Protein AF-A0A9W6YEW4-F1 (afdb_monomer_lite)

Secondary structure (DSSP, 8-state):
--------HHHHGGG----TT---HHHHHHHHHHHHHHHHHHTT-HHHH--TT--TTSHHHHHHHHHHHHHSSPEEEEEEEEEEETTEEEEEEEEEEEE---SS---PPPHHHHHHTT--HHHHHHHHHT------------------------HHHHHHHHHHHHHHHHHH-S--TTHHHHHHHHHHSGGG--SS---PPPP--PPPP----

Organism: NCBI:txid2077276

Radius of gyration: 32.28 Å; chains: 1; bounding box: 60×73×79 Å

Structure (mmCIF, N/CA/C/O backbone):
data_AF-A0A9W6YEW4-F1
#
_entry.id   AF-A0A9W6YEW4-F1
#
loop_
_atom_site.group_PDB
_atom_site.id
_atom_site.type_symbol
_atom_site.label_atom_id
_atom_site.label_alt_id
_atom_site.label_comp_id
_atom_site.label_asym_id
_atom_site.label_entity_id
_atom_site.label_seq_id
_atom_site.pdbx_PDB_ins_code
_atom_site.Cartn_x
_atom_site.Cartn_y
_atom_site.Cartn_z
_atom_site.occupancy
_atom_site.B_iso_or_equiv
_atom_site.auth_seq_id
_atom_site.auth_comp_id
_atom_site.auth_asym_id
_atom_site.auth_atom_id
_atom_site.pdbx_PDB_model_num
ATOM 1 N N . MET A 1 1 ? 22.553 -25.077 -39.584 1.00 40.16 1 MET A N 1
ATOM 2 C CA . MET A 1 1 ? 21.249 -25.388 -38.969 1.00 40.16 1 MET A CA 1
ATOM 3 C C . MET A 1 1 ? 21.427 -25.103 -37.485 1.00 40.16 1 MET A C 1
ATOM 5 O O . MET A 1 1 ? 21.979 -25.935 -36.779 1.00 40.16 1 MET A O 1
ATOM 9 N N . MET A 1 2 ? 21.194 -23.853 -37.075 1.00 39.81 2 MET A N 1
ATOM 10 C CA . MET A 1 2 ? 21.350 -23.434 -35.677 1.00 39.81 2 MET A CA 1
ATOM 11 C C . MET A 1 2 ? 20.078 -23.891 -34.965 1.00 39.81 2 MET A C 1
ATOM 13 O O . MET A 1 2 ? 18.997 -23.610 -35.470 1.00 39.81 2 MET A O 1
ATOM 17 N N . ASN A 1 3 ? 20.201 -24.655 -33.882 1.00 40.84 3 ASN A N 1
ATOM 18 C CA . ASN A 1 3 ? 19.045 -25.077 -33.094 1.00 40.84 3 ASN A CA 1
ATOM 19 C C . ASN A 1 3 ? 18.216 -23.848 -32.702 1.00 40.84 3 ASN A C 1
ATOM 21 O O . ASN A 1 3 ? 18.758 -22.916 -32.107 1.00 40.84 3 ASN A O 1
ATOM 25 N N . ASP A 1 4 ? 16.920 -23.889 -33.009 1.00 48.41 4 ASP A N 1
ATOM 26 C CA . ASP A 1 4 ? 15.906 -22.933 -32.565 1.00 48.41 4 ASP A CA 1
ATOM 27 C C . ASP A 1 4 ? 15.694 -23.082 -31.049 1.00 48.41 4 ASP A C 1
ATOM 29 O O . ASP A 1 4 ? 14.676 -23.590 -30.575 1.00 48.41 4 ASP A O 1
ATOM 33 N N . TYR A 1 5 ? 16.704 -22.710 -30.262 1.00 59.59 5 TYR A N 1
ATOM 34 C CA . TYR A 1 5 ? 16.594 -22.667 -28.814 1.00 59.59 5 TYR A CA 1
ATOM 35 C C . TYR A 1 5 ? 15.651 -21.524 -28.445 1.00 59.59 5 TYR A C 1
ATOM 37 O O . TYR A 1 5 ? 16.025 -20.353 -28.487 1.00 59.59 5 TYR A O 1
ATOM 45 N N . VAL A 1 6 ? 14.413 -21.875 -28.107 1.00 64.19 6 VAL A N 1
ATOM 46 C CA . VAL A 1 6 ? 13.465 -20.965 -27.471 1.00 64.19 6 VAL A CA 1
ATOM 47 C C . VAL A 1 6 ? 13.732 -21.031 -25.964 1.00 64.19 6 VAL A C 1
ATOM 49 O O . VAL A 1 6 ? 13.438 -22.063 -25.355 1.00 64.19 6 VAL A O 1
ATOM 52 N N . PRO A 1 7 ? 14.322 -19.991 -25.348 1.00 71.81 7 PRO A N 1
ATOM 53 C CA . PRO A 1 7 ? 14.561 -19.982 -23.912 1.00 71.81 7 PRO A CA 1
ATOM 54 C C . PRO A 1 7 ? 13.237 -20.044 -23.147 1.00 71.81 7 PRO A C 1
ATOM 56 O O . PRO A 1 7 ? 12.252 -19.405 -23.520 1.00 71.81 7 PRO A O 1
ATOM 59 N N . ASP A 1 8 ? 13.227 -20.807 -22.054 1.00 82.94 8 ASP A N 1
ATOM 60 C CA . ASP A 1 8 ? 12.114 -20.845 -21.109 1.00 82.94 8 ASP A CA 1
ATOM 61 C C . ASP A 1 8 ? 12.046 -19.501 -20.372 1.00 82.94 8 ASP A C 1
ATOM 63 O O . ASP A 1 8 ? 12.730 -19.273 -19.371 1.00 82.94 8 ASP A O 1
ATOM 67 N N . LEU A 1 9 ? 11.250 -18.584 -20.926 1.00 80.25 9 LEU A N 1
ATOM 68 C CA . LEU A 1 9 ? 11.077 -17.232 -20.400 1.00 80.25 9 LEU A CA 1
ATOM 69 C C . LEU A 1 9 ? 10.550 -17.247 -18.963 1.00 80.25 9 LEU A C 1
ATOM 71 O O . LEU A 1 9 ? 10.847 -16.336 -18.199 1.00 80.25 9 LEU A O 1
ATOM 75 N N . ASP A 1 10 ? 9.796 -18.271 -18.564 1.00 79.44 10 ASP A N 1
ATOM 76 C CA . ASP A 1 10 ? 9.319 -18.342 -17.191 1.00 79.44 10 ASP A CA 1
ATOM 77 C C . ASP A 1 10 ? 10.497 -18.599 -16.253 1.00 79.44 10 ASP A C 1
ATOM 79 O O . ASP A 1 10 ? 10.763 -17.766 -15.389 1.00 79.44 10 ASP A O 1
ATOM 83 N N . LYS A 1 11 ? 11.292 -19.644 -16.492 1.00 83.06 11 LYS A N 1
ATOM 84 C CA . LYS A 1 11 ? 12.483 -19.910 -15.665 1.00 83.06 11 LYS A CA 1
ATOM 85 C C . LYS A 1 11 ? 13.468 -18.750 -15.641 1.00 83.06 11 LYS A C 1
ATOM 87 O O . LYS A 1 11 ? 14.073 -18.470 -14.611 1.00 83.06 11 LYS A O 1
ATOM 92 N N . LEU A 1 12 ? 13.626 -18.064 -16.769 1.00 85.12 12 LEU A N 1
ATOM 93 C CA . LEU A 1 12 ? 14.587 -16.978 -16.876 1.00 85.12 12 LEU A CA 1
ATOM 94 C C . LEU A 1 12 ? 14.241 -15.783 -15.977 1.00 85.12 12 LEU A C 1
ATOM 96 O O . LEU A 1 12 ? 15.120 -15.173 -15.372 1.00 85.12 12 LEU A O 1
ATOM 100 N N . PHE A 1 13 ? 12.954 -15.459 -15.880 1.00 85.88 13 PHE A N 1
ATOM 101 C CA . PHE A 1 13 ? 12.471 -14.336 -15.084 1.00 85.88 13 PHE A CA 1
ATOM 102 C C . PHE A 1 13 ? 12.064 -14.739 -13.656 1.00 85.88 13 PHE A C 1
ATOM 104 O O . PHE A 1 13 ? 11.516 -13.906 -12.940 1.00 85.88 13 PHE A O 1
ATOM 111 N N . ASP A 1 14 ? 12.330 -15.972 -13.203 1.00 83.12 14 ASP A N 1
ATOM 112 C CA . ASP A 1 14 ? 12.065 -16.388 -11.811 1.00 83.12 14 ASP A CA 1
ATOM 113 C C . ASP A 1 14 ? 12.885 -15.583 -10.787 1.00 83.12 14 ASP A C 1
ATOM 115 O O . ASP A 1 14 ? 12.445 -15.379 -9.656 1.00 83.12 14 ASP A O 1
ATOM 119 N N . GLN A 1 15 ? 14.053 -15.085 -11.197 1.00 77.31 15 GLN A N 1
ATOM 120 C CA . GLN A 1 15 ? 14.910 -14.220 -10.383 1.00 77.31 15 GLN A CA 1
ATOM 121 C C . GLN A 1 15 ? 14.413 -12.771 -10.283 1.00 77.31 15 GLN A C 1
ATOM 123 O O . GLN A 1 15 ? 14.870 -12.027 -9.418 1.00 77.31 15 GLN A O 1
ATOM 128 N N . LEU A 1 16 ? 13.493 -12.351 -11.157 1.00 88.19 16 LEU A N 1
ATOM 129 C CA . LEU A 1 16 ? 12.980 -10.989 -11.151 1.00 88.19 16 LEU A CA 1
ATOM 130 C C . LEU A 1 16 ? 11.895 -10.858 -10.079 1.00 88.19 16 LEU A C 1
ATOM 132 O O . LEU A 1 16 ? 10.769 -11.325 -10.256 1.00 88.19 16 LEU A O 1
ATOM 136 N N . LYS A 1 17 ? 12.238 -10.192 -8.977 1.00 84.69 17 LYS A N 1
ATOM 137 C CA . LYS A 1 17 ? 11.325 -9.88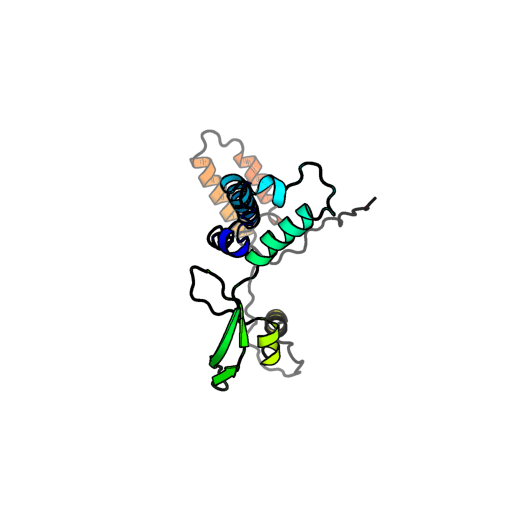5 -7.875 1.00 84.69 17 LYS A CA 1
ATOM 138 C C . LYS A 1 17 ? 11.405 -8.408 -7.533 1.00 84.69 17 LYS A C 1
ATOM 140 O O . LYS A 1 17 ? 12.473 -7.803 -7.588 1.00 84.69 17 LYS A O 1
ATOM 145 N N . ME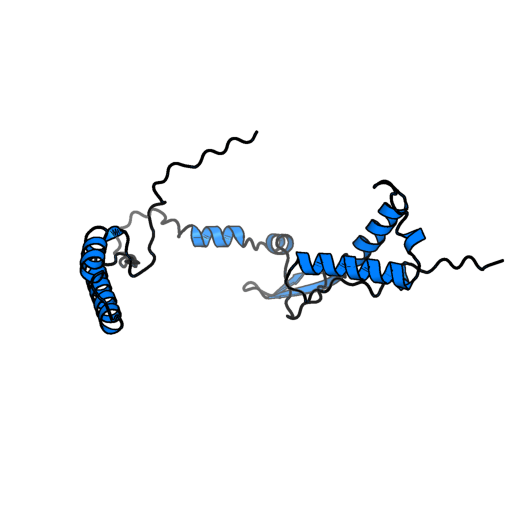T A 1 18 ? 10.265 -7.828 -7.181 1.00 86.62 18 MET A N 1
ATOM 146 C CA . MET A 1 18 ? 10.231 -6.462 -6.680 1.00 86.62 18 MET A CA 1
ATOM 147 C C . MET A 1 18 ? 10.894 -6.412 -5.305 1.00 86.62 18 MET A C 1
ATOM 149 O O . MET A 1 18 ? 10.528 -7.178 -4.417 1.00 86.62 18 MET A O 1
ATOM 153 N N . ASN A 1 19 ? 11.866 -5.519 -5.131 1.00 86.19 19 ASN A N 1
ATOM 154 C CA . ASN A 1 19 ? 12.561 -5.382 -3.860 1.00 86.19 19 ASN A CA 1
ATOM 155 C C . ASN A 1 19 ? 11.655 -4.708 -2.818 1.00 86.19 19 ASN A C 1
ATOM 157 O O . ASN A 1 19 ? 11.510 -3.487 -2.816 1.00 86.19 19 ASN A O 1
ATOM 161 N N . MET A 1 20 ? 11.061 -5.487 -1.915 1.00 83.69 20 MET A N 1
ATOM 162 C CA . MET A 1 20 ? 10.153 -4.941 -0.903 1.00 83.69 20 MET A CA 1
ATOM 163 C C . MET A 1 20 ? 10.857 -4.162 0.220 1.00 83.69 20 MET A C 1
ATOM 165 O O . MET A 1 20 ? 10.194 -3.385 0.902 1.00 83.69 20 MET A O 1
ATOM 169 N N . GLN A 1 21 ? 12.184 -4.279 0.318 1.00 82.69 21 GLN A N 1
ATOM 170 C CA . GLN A 1 21 ? 13.036 -3.589 1.296 1.00 82.69 21 GLN A CA 1
ATOM 171 C C . GLN A 1 21 ? 13.266 -2.108 0.963 1.00 82.69 21 GLN A C 1
ATOM 173 O O . GLN A 1 21 ? 13.621 -1.312 1.827 1.00 82.69 21 GLN A O 1
ATOM 178 N N . GLN A 1 22 ? 13.098 -1.713 -0.303 1.00 86.06 22 GLN A N 1
ATOM 179 C CA . GLN A 1 22 ? 13.177 -0.306 -0.694 1.00 86.06 22 GLN A CA 1
ATOM 180 C C . GLN A 1 22 ? 11.906 0.405 -0.227 1.00 86.06 22 GLN A C 1
ATOM 182 O O . GLN A 1 22 ? 10.835 0.045 -0.693 1.00 86.06 22 GLN A O 1
ATOM 187 N N . SER A 1 23 ? 11.994 1.408 0.646 1.00 85.06 23 SER A N 1
ATOM 188 C CA . SER A 1 23 ? 10.818 2.115 1.171 1.00 85.06 23 SER A CA 1
ATOM 189 C C . SER A 1 23 ? 10.142 2.995 0.115 1.00 85.06 23 SER A C 1
ATOM 191 O O . SER A 1 23 ? 8.914 2.998 0.016 1.00 85.06 23 SER A O 1
ATOM 193 N N . ASP A 1 24 ? 10.925 3.664 -0.733 1.00 92.00 24 ASP A N 1
ATOM 194 C CA . ASP A 1 24 ? 10.416 4.535 -1.794 1.00 92.00 24 ASP A CA 1
ATOM 195 C C . ASP A 1 24 ? 9.751 3.716 -2.916 1.00 92.00 24 ASP A C 1
ATOM 197 O O . ASP A 1 24 ? 10.373 2.874 -3.572 1.00 92.00 24 ASP A O 1
ATOM 201 N N . ALA A 1 25 ? 8.453 3.945 -3.134 1.00 88.44 25 ALA A N 1
ATOM 202 C CA . ALA A 1 25 ? 7.670 3.217 -4.126 1.00 88.44 25 ALA A CA 1
ATOM 203 C C . ALA A 1 25 ? 8.125 3.493 -5.568 1.00 88.44 25 ALA A C 1
ATOM 205 O O . ALA A 1 25 ? 8.183 2.561 -6.371 1.00 88.44 25 ALA A O 1
ATOM 206 N N . GLU A 1 26 ? 8.476 4.735 -5.901 1.00 91.81 26 GLU A N 1
ATOM 207 C CA . GLU A 1 26 ? 8.928 5.096 -7.245 1.00 91.81 26 GLU A CA 1
ATOM 208 C C . GLU A 1 26 ? 10.298 4.490 -7.530 1.00 91.81 26 GLU A C 1
ATOM 210 O O . GLU A 1 26 ? 10.487 3.855 -8.571 1.00 91.81 26 GLU A O 1
ATOM 215 N N . ALA A 1 27 ? 11.227 4.592 -6.576 1.00 93.00 27 ALA A N 1
ATOM 216 C CA . ALA A 1 27 ? 12.548 3.984 -6.692 1.00 93.00 27 ALA A CA 1
ATOM 217 C C . ALA A 1 27 ? 12.454 2.458 -6.827 1.00 93.00 27 ALA A C 1
ATOM 219 O O . ALA A 1 27 ? 13.161 1.854 -7.633 1.00 93.00 27 ALA A O 1
ATOM 220 N N . ARG A 1 28 ? 11.542 1.825 -6.080 1.00 92.44 28 ARG A N 1
ATOM 221 C CA . ARG A 1 28 ? 11.281 0.382 -6.146 1.00 92.44 28 ARG A CA 1
ATOM 222 C C . ARG A 1 28 ? 10.771 -0.049 -7.516 1.00 92.44 28 ARG A C 1
ATOM 224 O O . ARG A 1 28 ? 11.250 -1.040 -8.069 1.00 92.44 28 ARG A O 1
ATOM 231 N N . VAL A 1 29 ? 9.817 0.698 -8.070 1.00 90.31 29 VAL A N 1
ATOM 232 C CA . VAL A 1 29 ? 9.294 0.450 -9.416 1.00 90.31 29 VAL A CA 1
ATOM 233 C C . VAL A 1 29 ? 10.403 0.656 -10.444 1.00 90.31 29 VAL A C 1
ATOM 235 O O . VAL A 1 29 ? 10.646 -0.241 -11.246 1.00 90.31 29 VAL A O 1
ATOM 238 N N . ALA A 1 30 ? 11.129 1.774 -10.392 1.00 91.50 30 ALA A N 1
ATOM 239 C CA . ALA A 1 30 ? 12.224 2.060 -11.315 1.00 91.50 30 ALA A CA 1
ATOM 240 C C . ALA A 1 30 ? 13.291 0.955 -11.299 1.00 91.50 30 ALA A C 1
ATOM 242 O O . ALA A 1 30 ? 13.660 0.441 -12.355 1.00 91.50 30 ALA A O 1
ATOM 243 N N . GLN A 1 31 ? 13.719 0.524 -10.110 1.00 91.19 31 GLN A N 1
ATOM 244 C CA . GLN A 1 31 ? 14.697 -0.549 -9.947 1.00 91.19 31 GLN A CA 1
ATOM 245 C C . GLN A 1 31 ? 14.208 -1.867 -10.558 1.00 91.19 31 GLN A C 1
ATOM 247 O O . GLN A 1 31 ? 14.955 -2.527 -11.271 1.00 91.19 31 GLN A O 1
ATOM 252 N N . TYR A 1 32 ? 12.937 -2.217 -10.363 1.00 91.44 32 TYR A N 1
ATOM 253 C CA . TYR A 1 32 ? 12.346 -3.416 -10.954 1.00 91.44 32 TYR A CA 1
ATOM 254 C C . TYR A 1 32 ? 12.351 -3.392 -12.493 1.00 91.44 32 TYR A C 1
ATOM 256 O O . TYR A 1 32 ? 12.619 -4.412 -13.131 1.00 91.44 32 TYR A O 1
ATOM 264 N N . PHE A 1 33 ? 12.101 -2.230 -13.107 1.00 89.75 33 PHE A N 1
ATOM 265 C CA . PHE A 1 33 ? 12.222 -2.065 -14.560 1.00 89.75 33 PHE A CA 1
ATOM 266 C C . PHE A 1 33 ? 13.678 -2.160 -15.035 1.00 89.75 33 PHE A C 1
ATOM 268 O O . PHE A 1 33 ? 13.935 -2.793 -16.058 1.00 89.75 33 PHE A O 1
ATOM 275 N N . ILE A 1 34 ? 14.625 -1.595 -14.280 1.00 90.25 34 ILE A N 1
ATOM 276 C CA . ILE A 1 34 ? 16.063 -1.699 -14.567 1.00 90.25 34 ILE A CA 1
ATOM 277 C C . ILE A 1 34 ? 16.525 -3.160 -14.495 1.00 90.25 34 ILE A C 1
ATOM 279 O O . ILE A 1 34 ? 17.197 -3.638 -15.406 1.00 90.25 34 ILE A O 1
ATOM 283 N N . ASP A 1 35 ? 16.137 -3.894 -13.450 1.00 90.62 35 ASP A N 1
ATOM 284 C CA . ASP A 1 35 ? 16.487 -5.307 -13.296 1.00 90.62 35 ASP A CA 1
ATOM 285 C C . ASP A 1 35 ? 15.865 -6.168 -14.405 1.00 90.62 35 ASP A C 1
ATOM 287 O O . ASP A 1 35 ? 16.517 -7.081 -14.911 1.00 90.62 35 ASP A O 1
ATOM 291 N N . PHE A 1 36 ? 14.637 -5.859 -14.838 1.00 89.31 36 PHE A N 1
ATOM 292 C CA . PHE A 1 36 ? 14.025 -6.507 -15.999 1.00 89.31 36 PHE A CA 1
ATOM 293 C C . PHE A 1 36 ? 14.848 -6.274 -17.272 1.00 89.31 36 PHE A C 1
ATOM 295 O O . PHE A 1 36 ? 15.148 -7.233 -17.986 1.00 89.31 36 PHE A O 1
ATOM 302 N N . ASP A 1 37 ? 15.212 -5.020 -17.558 1.00 87.38 37 ASP A N 1
ATOM 303 C CA . ASP A 1 37 ? 15.982 -4.675 -18.755 1.00 87.38 37 ASP A CA 1
ATOM 304 C C . ASP A 1 37 ? 17.374 -5.330 -18.718 1.00 87.38 37 ASP A C 1
ATOM 306 O O . ASP A 1 37 ? 17.797 -5.903 -19.723 1.00 87.38 37 ASP A O 1
ATOM 310 N N . ARG A 1 38 ? 18.014 -5.409 -17.543 1.00 89.19 38 ARG A N 1
ATOM 311 C CA . ARG A 1 38 ? 19.256 -6.174 -17.347 1.00 89.19 38 ARG A CA 1
ATOM 312 C C . ARG A 1 38 ? 19.088 -7.653 -17.707 1.00 89.19 38 ARG A C 1
ATOM 314 O O . ARG A 1 38 ? 19.888 -8.185 -18.470 1.00 89.19 38 ARG A O 1
ATOM 321 N N . VAL A 1 39 ? 18.037 -8.321 -17.216 1.00 88.06 39 VAL A N 1
ATOM 322 C CA . VAL A 1 39 ? 17.780 -9.743 -17.531 1.00 88.06 39 VAL A CA 1
ATOM 323 C C . VAL A 1 39 ? 17.558 -9.949 -19.032 1.00 88.06 39 VAL A C 1
ATOM 325 O O . VAL A 1 39 ? 18.039 -10.936 -19.597 1.00 88.06 39 VAL A O 1
ATOM 328 N N . VAL A 1 40 ? 16.854 -9.019 -19.687 1.00 84.31 40 VAL A N 1
ATOM 329 C CA . VAL A 1 40 ? 16.629 -9.041 -21.140 1.00 84.31 40 VAL A CA 1
ATOM 330 C C . VAL A 1 40 ? 17.944 -8.906 -21.910 1.00 84.31 40 VAL A C 1
ATOM 332 O O . VAL A 1 40 ? 18.150 -9.645 -22.875 1.00 84.31 40 VAL A O 1
ATOM 335 N N . GLU A 1 41 ? 18.819 -7.987 -21.507 1.00 85.94 41 GLU A N 1
ATOM 336 C CA . GLU A 1 41 ? 20.111 -7.743 -22.156 1.00 85.94 41 GLU A CA 1
ATOM 337 C C . GLU A 1 41 ? 21.086 -8.910 -21.966 1.00 85.94 41 GLU A C 1
ATOM 339 O O . GLU A 1 41 ? 21.610 -9.428 -22.954 1.00 85.94 41 GLU A O 1
ATOM 344 N N . GLU A 1 42 ? 21.267 -9.385 -20.729 1.00 87.88 42 GLU A N 1
ATOM 345 C CA . GLU A 1 42 ? 22.185 -10.485 -20.383 1.00 87.88 42 GLU A CA 1
ATOM 346 C C . GLU A 1 42 ? 21.878 -11.780 -21.146 1.00 87.88 42 GLU A C 1
ATOM 348 O O . GLU A 1 42 ? 22.783 -12.551 -21.468 1.00 87.88 42 GLU A O 1
ATOM 353 N N . HIS A 1 43 ? 20.606 -12.007 -21.479 1.00 85.31 43 HIS A N 1
ATOM 354 C CA . HIS A 1 43 ? 20.149 -13.218 -22.161 1.00 85.31 43 HIS A CA 1
ATOM 355 C C . HIS A 1 43 ? 19.822 -12.997 -23.642 1.00 85.31 43 HIS A C 1
ATOM 357 O O . HIS A 1 43 ? 19.241 -13.873 -24.284 1.00 85.31 43 HIS A O 1
ATOM 363 N N . GLY A 1 44 ? 20.183 -11.835 -24.202 1.00 81.69 44 GLY A N 1
ATOM 364 C CA . GLY A 1 44 ? 20.005 -11.535 -25.625 1.00 81.69 44 GLY A CA 1
ATOM 365 C C . GLY A 1 44 ? 18.541 -11.493 -26.077 1.00 81.69 44 GLY A C 1
ATOM 366 O O . GLY A 1 44 ? 18.248 -11.664 -27.260 1.00 81.69 44 GLY A O 1
ATOM 367 N N . LEU A 1 45 ? 17.603 -11.253 -25.157 1.00 78.44 45 LEU A N 1
ATOM 368 C CA . LEU A 1 45 ? 16.164 -11.245 -25.427 1.00 78.44 45 LEU A CA 1
ATOM 369 C C . LEU A 1 45 ? 15.655 -9.921 -25.990 1.00 78.44 45 LEU A C 1
ATOM 371 O O . LEU A 1 45 ? 14.445 -9.760 -26.163 1.00 78.44 45 LEU A O 1
ATOM 375 N N . VAL A 1 46 ? 16.549 -8.979 -26.300 1.00 74.69 46 VAL A N 1
ATOM 376 C CA . VAL A 1 46 ? 16.182 -7.671 -26.849 1.00 74.69 46 VAL A CA 1
ATOM 377 C C . VAL A 1 46 ? 15.276 -7.861 -28.065 1.00 74.69 46 VAL A C 1
ATOM 379 O O . VAL A 1 46 ? 14.158 -7.389 -28.029 1.00 74.69 46 VAL A O 1
ATOM 382 N N . GLY A 1 47 ? 15.625 -8.683 -29.059 1.00 69.19 47 GLY A N 1
ATOM 383 C CA . GLY A 1 47 ? 14.759 -8.906 -30.233 1.00 69.19 47 GLY A CA 1
ATOM 384 C C . GLY A 1 47 ? 13.400 -9.578 -29.953 1.00 69.19 47 GLY A C 1
ATOM 385 O O . GLY A 1 47 ? 12.503 -9.511 -30.790 1.00 69.19 47 GLY A O 1
ATOM 386 N N . VAL A 1 48 ? 13.223 -10.212 -28.787 1.00 68.19 48 VAL A N 1
ATOM 387 C CA . VAL A 1 48 ? 11.997 -10.927 -28.378 1.00 68.19 48 VAL A CA 1
ATOM 388 C C . VAL A 1 48 ? 11.094 -10.046 -27.510 1.00 68.19 48 VAL A C 1
ATOM 390 O O . VAL A 1 48 ? 9.873 -10.063 -27.670 1.00 68.19 48 VAL A O 1
ATOM 393 N N . CYS A 1 49 ? 11.671 -9.229 -26.631 1.00 63.56 49 CYS A N 1
ATOM 394 C CA . CYS A 1 49 ? 10.947 -8.339 -25.716 1.00 63.56 49 CYS A CA 1
ATOM 395 C C . CYS A 1 49 ? 10.868 -6.887 -26.222 1.00 63.56 49 CYS A C 1
ATOM 397 O O . CYS A 1 49 ? 10.005 -6.124 -25.792 1.00 63.56 49 CYS A O 1
ATOM 399 N N . TRP A 1 50 ? 11.740 -6.519 -27.158 1.00 61.31 50 TRP A N 1
ATOM 400 C CA . TRP A 1 50 ? 11.959 -5.174 -27.677 1.00 61.31 50 TRP A CA 1
ATOM 401 C C . TRP A 1 50 ? 12.156 -5.199 -29.199 1.00 61.31 50 TRP A C 1
ATOM 403 O O . TRP A 1 50 ? 13.207 -5.546 -29.728 1.00 61.31 50 TRP A O 1
ATOM 413 N N . ALA A 1 51 ? 11.172 -4.710 -29.941 1.00 55.41 51 ALA A N 1
ATOM 414 C CA . ALA A 1 51 ? 11.363 -4.411 -31.357 1.00 55.41 51 ALA A CA 1
ATOM 415 C C . ALA A 1 51 ? 11.581 -2.905 -31.565 1.00 55.41 51 ALA A C 1
ATOM 417 O O . ALA A 1 51 ? 10.792 -2.266 -32.245 1.00 55.41 51 ALA A O 1
ATOM 418 N N . GLY A 1 52 ? 12.614 -2.301 -30.964 1.00 62.12 52 GLY A N 1
ATOM 419 C CA . GLY A 1 52 ? 12.962 -0.884 -31.193 1.00 62.12 52 GLY A CA 1
ATOM 420 C C . GLY A 1 52 ? 11.753 0.078 -31.172 1.00 62.12 52 GLY A C 1
ATOM 421 O O . GLY A 1 52 ? 10.944 0.027 -30.251 1.00 62.12 52 GLY A O 1
ATOM 422 N N . LYS A 1 53 ? 11.593 0.917 -32.216 1.00 55.19 53 LYS A N 1
ATOM 423 C CA . LYS A 1 53 ? 10.443 1.833 -32.453 1.00 55.19 53 LYS A CA 1
ATOM 424 C C . LYS A 1 53 ? 9.107 1.111 -32.741 1.00 55.19 53 LYS A C 1
ATOM 426 O O . LYS A 1 53 ? 8.291 1.599 -33.524 1.00 55.19 53 LYS A O 1
ATOM 431 N N . ALA A 1 54 ? 8.883 -0.076 -32.191 1.00 55.66 54 ALA A N 1
ATOM 432 C CA . ALA A 1 54 ? 7.635 -0.786 -32.394 1.00 55.66 54 ALA A CA 1
ATOM 433 C C . ALA A 1 54 ? 6.475 -0.009 -31.753 1.00 55.66 54 ALA A C 1
ATOM 435 O O . ALA A 1 54 ? 6.612 0.514 -30.646 1.00 55.66 54 ALA A O 1
ATOM 436 N N . PRO A 1 55 ? 5.318 0.060 -32.428 1.00 59.34 55 PRO A N 1
ATOM 437 C CA . PRO A 1 55 ? 4.152 0.732 -31.886 1.00 59.34 55 PRO A CA 1
ATOM 438 C C . PRO A 1 55 ? 3.716 0.089 -30.554 1.00 59.34 55 PRO A C 1
ATOM 440 O O . PRO A 1 55 ? 3.921 -1.116 -30.352 1.00 59.34 55 PRO A O 1
ATOM 443 N N . PRO A 1 56 ? 3.058 0.857 -29.664 1.00 59.00 56 PRO A N 1
ATOM 444 C CA . PRO A 1 56 ? 2.666 0.423 -28.315 1.00 59.00 56 PRO A CA 1
ATOM 445 C C . PRO A 1 56 ? 1.774 -0.834 -28.280 1.00 59.00 56 PRO A C 1
ATOM 447 O O . PRO A 1 56 ? 1.705 -1.511 -27.261 1.00 59.00 56 PRO A O 1
ATOM 450 N N . ASN A 1 57 ? 1.157 -1.210 -29.407 1.00 63.88 57 ASN A N 1
ATOM 451 C CA . ASN A 1 57 ? 0.331 -2.415 -29.549 1.00 63.88 57 ASN A CA 1
ATOM 452 C C . ASN A 1 57 ? 1.050 -3.619 -30.184 1.00 63.88 57 ASN A C 1
ATOM 454 O O . ASN A 1 57 ? 0.398 -4.600 -30.555 1.00 63.88 57 ASN A O 1
ATOM 458 N N . SER A 1 58 ? 2.373 -3.565 -30.335 1.00 74.44 58 SER A N 1
ATOM 459 C CA . SER A 1 58 ? 3.153 -4.675 -30.887 1.00 74.44 58 SER A CA 1
ATOM 460 C C . SER A 1 58 ? 3.098 -5.925 -29.997 1.00 74.44 58 SER A C 1
ATOM 462 O O . SER A 1 58 ? 2.908 -5.850 -28.781 1.00 74.44 58 SER A O 1
ATOM 464 N N . ALA A 1 59 ? 3.292 -7.101 -30.603 1.00 75.50 59 ALA A N 1
ATOM 465 C CA . ALA A 1 59 ? 3.392 -8.362 -29.865 1.00 75.50 59 ALA A CA 1
ATOM 466 C C . ALA A 1 59 ? 4.499 -8.313 -28.792 1.00 75.50 59 ALA A C 1
ATOM 468 O O . ALA A 1 59 ? 4.319 -8.850 -27.702 1.00 75.50 59 ALA A O 1
ATOM 469 N N . HIS A 1 60 ? 5.587 -7.590 -29.072 1.00 73.00 60 HIS A N 1
ATOM 470 C CA . HIS A 1 60 ? 6.702 -7.359 -28.154 1.00 73.00 60 HIS A CA 1
ATOM 471 C C . HIS A 1 60 ? 6.296 -6.529 -26.930 1.00 73.00 60 HIS A C 1
ATOM 473 O O . HIS A 1 60 ? 6.565 -6.940 -25.805 1.00 73.00 60 HIS A O 1
ATOM 479 N N . ALA A 1 61 ? 5.568 -5.421 -27.117 1.00 72.44 61 ALA A N 1
ATOM 480 C CA . ALA A 1 61 ? 5.067 -4.608 -26.005 1.00 72.44 61 ALA A CA 1
ATOM 481 C C . ALA A 1 61 ? 4.105 -5.401 -25.101 1.00 72.44 61 ALA A C 1
ATOM 483 O O . ALA A 1 61 ? 4.209 -5.351 -23.874 1.00 72.44 61 ALA A O 1
ATOM 484 N N . LYS A 1 62 ? 3.221 -6.212 -25.701 1.00 78.31 62 LYS A N 1
ATOM 485 C CA . LYS A 1 62 ? 2.335 -7.122 -24.955 1.00 78.31 62 LYS A CA 1
ATOM 486 C C . LYS A 1 62 ? 3.115 -8.193 -24.195 1.00 78.31 62 LYS A C 1
ATOM 488 O O . LYS A 1 62 ? 2.776 -8.486 -23.051 1.00 78.31 62 LYS A O 1
ATOM 493 N N . MET A 1 63 ? 4.148 -8.770 -24.812 1.00 79.56 63 MET A N 1
ATOM 494 C CA . MET A 1 63 ? 5.014 -9.758 -24.167 1.00 79.56 63 MET A CA 1
ATOM 495 C C . MET A 1 63 ? 5.748 -9.146 -22.971 1.00 79.56 63 MET A C 1
ATOM 497 O O . MET A 1 63 ? 5.710 -9.710 -21.881 1.00 79.56 63 MET A O 1
ATOM 501 N N . ARG A 1 64 ? 6.333 -7.955 -23.143 1.00 79.12 64 ARG A N 1
ATOM 502 C CA . ARG A 1 64 ? 7.020 -7.221 -22.075 1.00 79.12 64 ARG A CA 1
ATOM 503 C C . ARG A 1 64 ? 6.089 -6.931 -20.899 1.00 79.12 64 ARG A C 1
ATOM 505 O O . ARG A 1 64 ? 6.420 -7.274 -19.769 1.00 79.12 64 ARG A O 1
ATOM 512 N N . TYR A 1 65 ? 4.899 -6.387 -21.167 1.00 81.94 65 TYR A N 1
ATOM 513 C CA . TYR A 1 65 ? 3.893 -6.145 -20.129 1.00 81.94 65 TYR A CA 1
ATOM 514 C C . TYR A 1 65 ? 3.499 -7.436 -19.404 1.00 81.94 65 TYR A C 1
ATOM 516 O O . TYR A 1 65 ? 3.424 -7.466 -18.179 1.00 81.94 65 TYR A O 1
ATOM 524 N N . ARG A 1 66 ? 3.297 -8.531 -20.146 1.00 84.62 66 ARG A N 1
ATOM 525 C CA . ARG A 1 66 ? 2.947 -9.830 -19.565 1.00 84.62 66 ARG A CA 1
ATOM 526 C C . ARG A 1 66 ? 4.032 -10.352 -18.624 1.00 84.62 66 ARG A C 1
ATOM 528 O O . ARG A 1 66 ? 3.690 -10.825 -17.545 1.00 84.62 66 ARG A O 1
ATOM 535 N N . LEU A 1 67 ? 5.304 -10.278 -19.017 1.00 83.19 67 LEU A N 1
ATOM 536 C CA . LEU A 1 67 ? 6.422 -10.739 -18.189 1.00 83.19 67 LEU A CA 1
ATOM 537 C C . LEU A 1 67 ? 6.566 -9.886 -16.922 1.00 83.19 67 LEU A C 1
ATOM 539 O O . LEU A 1 67 ? 6.652 -10.442 -15.829 1.00 83.19 67 LEU A O 1
ATOM 543 N N . LEU A 1 68 ? 6.488 -8.557 -17.056 1.00 84.12 68 LEU A N 1
ATOM 544 C CA . LEU A 1 68 ? 6.532 -7.623 -15.926 1.00 84.12 68 LEU A CA 1
ATOM 545 C C . LEU A 1 68 ? 5.391 -7.867 -14.932 1.00 84.12 68 LEU A C 1
ATOM 547 O O . LEU A 1 68 ? 5.634 -8.033 -13.739 1.00 84.12 68 LEU A O 1
ATOM 551 N N . MET A 1 69 ? 4.148 -7.924 -15.419 1.00 82.50 69 MET A N 1
ATOM 552 C CA . MET A 1 69 ? 2.962 -8.061 -14.567 1.00 82.50 69 MET A CA 1
ATOM 553 C C . MET A 1 69 ? 2.857 -9.432 -13.913 1.00 82.50 69 MET A C 1
ATOM 555 O O . MET A 1 69 ? 2.375 -9.540 -12.789 1.00 82.50 69 MET A O 1
ATOM 559 N N . ARG A 1 70 ? 3.299 -10.493 -14.595 1.00 81.75 70 ARG A N 1
ATOM 560 C CA . ARG A 1 70 ? 3.261 -11.847 -14.036 1.00 81.75 70 ARG A CA 1
ATOM 561 C C . ARG A 1 70 ? 4.145 -11.971 -12.794 1.00 81.75 70 ARG A C 1
ATOM 563 O O . ARG A 1 70 ? 3.792 -12.715 -11.890 1.00 81.75 70 ARG A O 1
ATOM 570 N N . ARG A 1 71 ? 5.257 -11.234 -12.746 1.00 82.88 71 ARG A N 1
ATOM 571 C CA . ARG A 1 71 ? 6.224 -11.244 -11.635 1.00 82.88 71 ARG A CA 1
ATOM 572 C C . ARG A 1 71 ? 5.918 -10.231 -10.527 1.00 82.88 71 ARG A C 1
ATOM 574 O O . ARG A 1 71 ? 6.475 -10.327 -9.443 1.00 82.88 71 ARG A O 1
ATOM 581 N N . LEU A 1 72 ? 4.966 -9.334 -10.772 1.00 82.06 72 LEU A N 1
ATOM 582 C CA . LEU A 1 72 ? 4.380 -8.436 -9.775 1.00 82.06 72 LEU A CA 1
ATOM 583 C C . LEU A 1 72 ? 3.289 -9.098 -8.921 1.00 82.06 72 LEU A C 1
ATOM 585 O O . LEU A 1 72 ? 2.861 -8.514 -7.929 1.00 82.06 72 LEU A O 1
ATOM 589 N N . GLN A 1 73 ? 2.787 -10.275 -9.311 1.00 77.38 73 GLN A N 1
ATOM 590 C CA . GLN A 1 73 ? 1.738 -10.938 -8.543 1.00 77.38 73 GLN A CA 1
ATOM 591 C C . GLN A 1 73 ? 2.312 -11.439 -7.212 1.00 77.38 73 GLN A C 1
ATOM 593 O O . GLN A 1 73 ? 3.234 -12.258 -7.238 1.00 77.38 73 GLN A O 1
ATOM 598 N N . PRO A 1 74 ? 1.781 -10.983 -6.062 1.00 78.31 74 PRO A N 1
ATOM 599 C CA . PRO A 1 74 ? 2.208 -11.502 -4.774 1.00 78.31 74 PRO A CA 1
ATOM 600 C C . PRO A 1 74 ? 1.875 -12.990 -4.679 1.00 78.31 74 PRO A C 1
ATOM 602 O O . PRO A 1 74 ? 0.888 -13.470 -5.252 1.00 78.31 74 PRO A O 1
ATOM 605 N N . GLU A 1 75 ? 2.688 -13.722 -3.925 1.00 82.81 75 GLU A N 1
ATOM 606 C CA . GLU A 1 75 ? 2.382 -15.110 -3.609 1.00 82.81 75 GLU A CA 1
ATOM 607 C C . GLU A 1 75 ? 1.064 -15.178 -2.830 1.00 82.81 75 GLU A C 1
ATOM 609 O O . GLU A 1 75 ? 0.714 -14.281 -2.060 1.00 82.81 75 GLU A O 1
ATOM 614 N N . THR A 1 76 ? 0.291 -16.240 -3.054 1.00 88.25 76 THR A N 1
ATOM 615 C CA . THR A 1 76 ? -1.009 -16.407 -2.400 1.00 88.25 76 THR A CA 1
ATOM 616 C C . THR A 1 76 ? -1.066 -17.713 -1.636 1.00 88.25 76 THR A C 1
ATOM 618 O O . THR A 1 76 ? -0.585 -18.748 -2.096 1.00 88.25 76 THR A O 1
ATOM 621 N N . ALA A 1 77 ? -1.692 -17.671 -0.465 1.00 90.44 77 ALA A N 1
ATOM 622 C CA . ALA A 1 77 ? -1.886 -18.829 0.393 1.00 90.44 77 ALA A CA 1
ATOM 623 C C . ALA A 1 77 ? -3.342 -18.920 0.853 1.00 90.44 77 ALA A C 1
ATOM 625 O O . ALA A 1 77 ? -4.057 -17.921 0.938 1.00 90.44 77 ALA A O 1
ATOM 626 N N . ARG A 1 78 ? -3.793 -20.140 1.166 1.00 92.81 78 ARG A N 1
ATOM 627 C CA . ARG A 1 78 ? -5.082 -20.368 1.829 1.00 9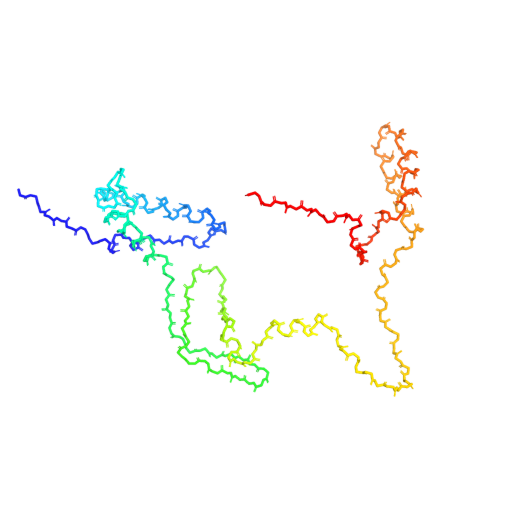2.81 78 ARG A CA 1
ATOM 628 C C . ARG A 1 78 ? -4.841 -20.821 3.254 1.00 92.81 78 ARG A C 1
ATOM 630 O O . ARG A 1 78 ? -4.379 -21.938 3.469 1.00 92.81 78 ARG A O 1
ATOM 637 N N . LEU A 1 79 ? -5.190 -19.970 4.209 1.00 90.75 79 LEU A N 1
ATOM 638 C CA . LEU A 1 79 ? -4.919 -20.199 5.624 1.00 90.75 79 LEU A CA 1
ATOM 639 C C . LEU A 1 79 ? -6.220 -20.394 6.407 1.00 90.75 79 LEU A C 1
ATOM 641 O O . LEU A 1 79 ? -7.271 -19.850 6.064 1.00 90.75 79 LEU A O 1
ATOM 645 N N . ASN A 1 80 ? -6.152 -21.196 7.468 1.00 91.38 80 ASN A N 1
ATOM 646 C CA . ASN A 1 80 ? -7.165 -21.181 8.517 1.00 91.38 80 ASN A CA 1
ATOM 647 C C . ASN A 1 80 ? -6.630 -20.285 9.634 1.00 91.38 80 ASN A C 1
ATOM 649 O O . ASN A 1 80 ? -5.592 -20.597 10.213 1.00 91.38 80 ASN A O 1
ATOM 653 N N . VAL A 1 81 ? -7.312 -19.176 9.902 1.00 90.19 81 VAL A N 1
ATOM 654 C CA . VAL A 1 81 ? -6.857 -18.135 10.828 1.00 90.19 81 VAL A CA 1
ATOM 655 C C . VAL A 1 81 ? -7.803 -18.084 12.018 1.00 90.19 81 VAL A C 1
ATOM 657 O O . VAL A 1 81 ? -9.014 -17.979 11.847 1.00 90.19 81 VAL A O 1
ATOM 660 N N . SER A 1 82 ? -7.256 -18.159 13.230 1.00 90.31 82 SER A N 1
ATOM 661 C CA . SER A 1 82 ? -8.024 -18.005 14.466 1.00 90.31 82 SER A CA 1
ATOM 662 C C . SER A 1 82 ? -7.761 -16.627 15.058 1.00 90.31 82 SER A C 1
ATOM 664 O O . SER A 1 82 ? -6.657 -16.363 15.524 1.00 90.31 82 SER A O 1
ATOM 666 N N . VAL A 1 83 ? -8.780 -15.773 15.091 1.00 87.38 83 VAL A N 1
ATOM 667 C CA . VAL A 1 83 ? -8.722 -14.442 15.707 1.00 87.38 83 VAL A CA 1
ATOM 668 C C . VAL A 1 83 ? -9.287 -14.538 17.121 1.00 87.38 83 VAL A C 1
ATOM 670 O O . VAL A 1 83 ? -10.391 -15.039 17.309 1.00 87.38 83 VAL A O 1
ATOM 673 N N . ARG A 1 84 ? -8.547 -14.093 18.138 1.00 86.38 84 ARG A N 1
ATOM 674 C CA . ARG A 1 84 ? -9.066 -14.022 19.513 1.00 86.38 84 ARG A CA 1
ATOM 675 C C . ARG A 1 84 ? -9.810 -12.704 19.693 1.00 86.38 84 ARG A C 1
ATOM 677 O O . ARG A 1 84 ? -9.199 -11.652 19.554 1.00 86.38 84 ARG A O 1
ATOM 684 N N . THR A 1 85 ? -11.099 -12.761 20.011 1.00 82.75 85 THR A N 1
ATOM 685 C CA . THR A 1 85 ? -11.894 -11.582 20.379 1.00 82.75 85 THR A CA 1
ATOM 686 C C . THR A 1 85 ? -12.367 -11.703 21.828 1.00 82.75 85 THR A C 1
ATOM 688 O O . THR A 1 85 ? -12.260 -12.768 22.442 1.00 82.75 85 THR A O 1
ATOM 691 N N . THR A 1 86 ? -12.898 -10.617 22.390 1.00 81.25 86 THR A N 1
ATOM 692 C CA . THR A 1 86 ? -13.483 -10.596 23.743 1.00 81.25 86 THR A CA 1
ATOM 693 C C . THR A 1 86 ? -14.691 -11.525 23.878 1.00 81.25 86 THR A C 1
ATOM 695 O O . THR A 1 86 ? -14.897 -12.106 24.939 1.00 81.25 86 THR A O 1
ATOM 698 N N . ALA A 1 87 ? -15.450 -11.727 22.796 1.00 80.75 87 ALA A N 1
ATOM 699 C CA . ALA A 1 87 ? -16.566 -12.672 22.740 1.00 80.75 87 ALA A CA 1
ATOM 700 C C . ALA A 1 87 ? -16.116 -14.137 22.559 1.00 80.75 87 ALA A C 1
ATOM 702 O O . ALA A 1 87 ? -16.937 -15.051 22.638 1.00 80.75 87 ALA A O 1
ATOM 703 N N . GLY A 1 88 ? -14.822 -14.373 22.313 1.00 84.44 88 GLY A N 1
ATOM 704 C CA . GLY A 1 88 ? -14.233 -15.694 22.122 1.00 84.44 88 GLY A CA 1
ATOM 705 C C . GLY A 1 88 ? -13.403 -15.815 20.837 1.00 84.44 88 GLY A C 1
ATOM 706 O O . GLY A 1 88 ? -13.253 -14.866 20.068 1.00 84.44 88 GLY A O 1
ATOM 707 N N . PRO A 1 89 ? -12.802 -16.987 20.580 1.00 87.19 89 PRO A N 1
ATOM 708 C CA . PRO A 1 89 ? -12.048 -17.218 19.356 1.00 87.19 89 PRO A CA 1
ATOM 709 C C . PRO A 1 89 ? -12.979 -17.347 18.140 1.00 87.19 89 PRO A C 1
ATOM 711 O O . PRO A 1 89 ? -13.932 -18.124 18.149 1.00 87.19 89 PRO A O 1
ATOM 714 N N . VAL A 1 90 ? -12.651 -16.637 17.063 1.00 88.50 90 VAL A N 1
ATOM 715 C CA . VAL A 1 90 ? -13.332 -16.701 15.767 1.00 88.50 90 VAL A CA 1
ATOM 716 C C . VAL A 1 90 ? -12.426 -17.391 14.752 1.00 88.50 90 VAL A C 1
ATOM 718 O O . VAL A 1 90 ? -11.290 -16.975 14.530 1.00 88.50 90 VAL A O 1
ATOM 721 N N . MET A 1 91 ? -12.928 -18.452 14.120 1.00 90.25 91 MET A N 1
ATOM 722 C CA . MET A 1 91 ? -12.181 -19.238 13.136 1.00 90.25 91 MET A CA 1
ATOM 723 C C . MET A 1 91 ? -12.570 -18.853 11.706 1.00 90.25 91 MET A C 1
ATOM 725 O O . MET A 1 91 ? -13.663 -19.177 11.240 1.00 90.25 91 MET A O 1
ATOM 729 N N . LEU A 1 92 ? -11.638 -18.244 10.982 1.00 89.38 92 LEU A N 1
ATOM 730 C CA . LEU A 1 92 ? -11.726 -17.958 9.554 1.00 89.38 92 LEU A CA 1
ATOM 731 C C . LEU A 1 92 ? -11.139 -19.132 8.769 1.00 89.38 92 LEU A C 1
ATOM 733 O O . LEU A 1 92 ? -9.951 -19.430 8.873 1.00 89.38 92 LEU A O 1
ATOM 737 N N . ARG A 1 93 ? -11.959 -19.824 7.974 1.00 90.88 93 ARG A N 1
ATOM 738 C CA . ARG A 1 93 ? -11.513 -20.999 7.207 1.00 90.88 93 ARG A CA 1
ATOM 739 C C . ARG A 1 93 ? -11.218 -20.646 5.759 1.00 90.88 93 ARG A C 1
ATOM 741 O O . ARG A 1 93 ? -12.036 -20.002 5.109 1.00 90.88 93 ARG A O 1
ATOM 748 N N . ARG A 1 94 ? -10.117 -21.186 5.226 1.00 89.69 94 ARG A N 1
ATOM 749 C CA . ARG A 1 94 ? -9.698 -21.026 3.820 1.00 89.69 94 ARG A CA 1
ATOM 750 C C . ARG A 1 94 ? -9.632 -19.556 3.385 1.00 89.69 94 ARG A C 1
ATOM 752 O O . ARG A 1 94 ? -10.024 -19.230 2.265 1.00 89.69 94 ARG A O 1
ATOM 759 N N . LEU A 1 95 ? -9.149 -18.691 4.270 1.00 90.31 95 LEU A N 1
ATOM 760 C CA . LEU A 1 95 ? -8.943 -17.282 3.976 1.00 90.31 95 LEU A CA 1
ATOM 761 C C . LEU A 1 95 ? -7.865 -17.154 2.894 1.00 90.31 95 LEU A C 1
ATOM 763 O O . LEU A 1 95 ? -6.801 -17.761 3.015 1.00 90.31 95 LEU A O 1
ATOM 767 N N . ALA A 1 96 ? -8.165 -16.414 1.828 1.00 90.38 96 ALA A N 1
ATOM 768 C CA . ALA A 1 96 ? -7.191 -16.096 0.793 1.00 90.38 96 ALA A CA 1
ATOM 769 C C . ALA A 1 96 ? -6.279 -14.975 1.301 1.00 90.38 96 ALA A C 1
ATOM 771 O O . ALA A 1 96 ? -6.753 -13.877 1.589 1.00 90.38 96 ALA A O 1
ATOM 772 N N . CYS A 1 97 ? -4.990 -15.270 1.419 1.00 89.75 97 CYS A N 1
ATOM 773 C CA . CYS A 1 97 ? -3.977 -14.367 1.946 1.00 89.75 97 CYS A CA 1
ATOM 774 C C . CYS A 1 97 ? -2.959 -14.036 0.855 1.00 89.75 97 CYS A C 1
ATOM 776 O O . CYS A 1 97 ? -2.588 -14.912 0.070 1.00 89.75 97 CYS A O 1
ATOM 778 N N . LEU A 1 98 ? -2.516 -12.780 0.836 1.00 90.12 98 LEU A N 1
ATOM 779 C CA . LEU A 1 98 ? -1.357 -12.341 0.068 1.00 90.12 98 LEU A CA 1
ATOM 780 C C . LEU A 1 98 ? -0.133 -12.462 0.974 1.00 90.12 98 LEU A C 1
ATOM 782 O O . LEU A 1 98 ? -0.174 -12.001 2.114 1.00 90.12 98 LEU A O 1
ATOM 786 N N . VAL A 1 99 ? 0.917 -13.110 0.486 1.00 86.31 99 VAL A N 1
ATOM 787 C CA . VAL A 1 99 ? 2.193 -13.236 1.187 1.00 86.31 99 VAL A CA 1
ATOM 788 C C . VAL A 1 99 ? 3.091 -12.115 0.692 1.00 86.31 99 VAL A C 1
ATOM 790 O O . VAL A 1 99 ? 3.346 -11.996 -0.507 1.00 86.31 99 VAL A O 1
ATOM 793 N N . LEU A 1 100 ? 3.520 -11.274 1.625 1.00 81.62 100 LEU A N 1
ATOM 794 C CA . LEU A 1 100 ? 4.428 -10.167 1.374 1.00 81.62 100 LEU A CA 1
ATOM 795 C C . LEU A 1 100 ? 5.747 -10.469 2.077 1.00 81.62 100 LEU A C 1
ATOM 797 O O . LEU A 1 100 ? 5.749 -10.975 3.197 1.00 81.62 100 LEU A O 1
ATOM 801 N N . ASP A 1 101 ? 6.847 -10.170 1.397 1.00 76.31 101 ASP A N 1
ATOM 802 C CA . ASP A 1 101 ? 8.182 -10.212 1.985 1.00 76.31 101 ASP A CA 1
ATOM 803 C C . ASP A 1 101 ? 8.374 -8.907 2.768 1.00 76.31 101 ASP A C 1
ATOM 805 O O . ASP A 1 101 ? 8.619 -7.854 2.177 1.00 76.31 101 ASP A O 1
ATOM 809 N N . ALA A 1 102 ? 8.100 -8.959 4.070 1.00 73.56 102 ALA A N 1
ATOM 810 C CA . ALA A 1 102 ? 8.150 -7.827 4.986 1.00 73.56 102 ALA A CA 1
ATOM 811 C C . ALA A 1 102 ? 9.052 -8.168 6.176 1.00 73.56 102 ALA A C 1
ATOM 813 O O . ALA A 1 102 ? 9.088 -9.316 6.620 1.00 73.56 102 ALA A O 1
ATOM 814 N N . ASP A 1 103 ? 9.753 -7.161 6.699 1.00 75.06 103 ASP A N 1
ATOM 815 C CA . ASP A 1 103 ? 10.705 -7.340 7.804 1.00 75.06 103 ASP A CA 1
ATOM 816 C C . ASP A 1 103 ? 10.024 -7.658 9.136 1.00 75.06 103 ASP A C 1
ATOM 818 O O . ASP A 1 103 ? 10.630 -8.261 10.026 1.00 75.06 103 ASP A O 1
ATOM 822 N N . GLU A 1 104 ? 8.750 -7.288 9.268 1.00 75.62 104 GLU A N 1
ATOM 823 C CA . GLU A 1 104 ? 7.967 -7.507 10.475 1.00 75.62 104 GLU A CA 1
ATOM 824 C C . GLU A 1 104 ? 6.939 -8.634 10.285 1.00 75.62 104 GLU A C 1
ATOM 826 O O . GLU A 1 104 ? 6.226 -8.672 9.275 1.00 75.62 104 GLU A O 1
ATOM 831 N N . PRO A 1 105 ? 6.823 -9.568 11.252 1.00 75.50 105 PRO A N 1
ATOM 832 C CA . PRO A 1 105 ? 5.895 -10.689 11.178 1.00 75.50 105 PRO A CA 1
ATOM 833 C C . PRO A 1 105 ? 4.472 -10.246 11.548 1.00 75.50 105 PRO A C 1
ATOM 835 O O . PRO A 1 105 ? 3.916 -10.659 12.569 1.00 75.50 105 PRO A O 1
ATOM 838 N N . GLU A 1 106 ? 3.871 -9.405 10.713 1.00 85.38 106 GLU A N 1
ATOM 839 C CA . GLU A 1 106 ? 2.513 -8.906 10.906 1.00 85.38 106 GLU A CA 1
ATOM 840 C C . GLU A 1 106 ? 1.491 -9.659 10.049 1.00 85.38 106 GLU A C 1
ATOM 842 O O . GLU A 1 106 ? 1.740 -10.036 8.902 1.00 85.38 106 GLU A O 1
ATOM 847 N N . PHE A 1 107 ? 0.293 -9.866 10.604 1.00 87.25 107 PHE A N 1
ATOM 848 C CA . PHE A 1 107 ? -0.844 -10.401 9.860 1.00 87.25 107 PHE A CA 1
ATOM 849 C C . PHE A 1 107 ? -1.917 -9.325 9.709 1.00 87.25 107 PHE A C 1
ATOM 851 O O . PHE A 1 107 ? -2.645 -9.016 10.653 1.00 87.25 107 PHE A O 1
ATOM 858 N N . LEU A 1 108 ? -2.044 -8.787 8.497 1.00 90.00 108 LEU A N 1
ATOM 859 C CA . LEU A 1 108 ? -3.023 -7.753 8.183 1.00 90.00 108 LEU A CA 1
ATOM 860 C C . LEU A 1 108 ? -4.342 -8.378 7.724 1.00 90.00 108 LEU A C 1
ATOM 862 O O . LEU A 1 108 ? -4.415 -9.078 6.708 1.00 90.00 108 LEU A O 1
ATOM 866 N N . LEU A 1 109 ? -5.414 -8.102 8.467 1.00 89.00 109 LEU A N 1
ATOM 867 C CA . LEU A 1 109 ? -6.760 -8.510 8.091 1.00 89.00 109 LEU A CA 1
ATOM 868 C C . LEU A 1 109 ? -7.403 -7.411 7.243 1.00 89.00 109 LEU A C 1
ATOM 870 O O . LEU A 1 109 ? -7.631 -6.304 7.713 1.00 89.00 109 LEU A O 1
ATOM 874 N N . GLY A 1 110 ? -7.709 -7.717 5.983 1.00 88.44 110 GLY A N 1
ATOM 875 C CA . GLY A 1 110 ? -8.311 -6.734 5.084 1.00 88.44 110 GLY A CA 1
ATOM 876 C C . GLY A 1 110 ? -9.678 -6.233 5.568 1.00 88.44 110 GLY A C 1
ATOM 877 O O . GLY A 1 110 ? -10.464 -6.994 6.138 1.00 88.44 110 GLY A O 1
ATOM 878 N N . HIS A 1 111 ? -9.994 -4.975 5.243 1.00 87.69 111 HIS A N 1
ATOM 879 C CA . HIS A 1 111 ? -11.225 -4.286 5.649 1.00 87.69 111 HIS A CA 1
ATOM 880 C C . HIS A 1 111 ? -12.498 -5.106 5.370 1.00 87.69 111 HIS A C 1
ATOM 882 O O . HIS A 1 111 ? -13.314 -5.308 6.262 1.00 87.69 111 HIS A O 1
ATOM 888 N N . ARG A 1 112 ? -12.644 -5.687 4.170 1.00 86.19 112 ARG A N 1
ATOM 889 C CA . ARG A 1 112 ? -13.815 -6.525 3.834 1.00 86.19 112 ARG A CA 1
ATOM 890 C C . ARG A 1 112 ? -13.991 -7.714 4.783 1.00 86.19 112 ARG A C 1
ATOM 892 O O . ARG A 1 112 ? -15.113 -8.067 5.137 1.00 86.19 112 ARG A O 1
ATOM 899 N N . THR A 1 113 ? -12.887 -8.338 5.188 1.00 87.69 113 THR A N 1
ATOM 900 C CA . THR A 1 113 ? -12.915 -9.455 6.135 1.00 87.69 113 THR A CA 1
ATOM 901 C C . THR A 1 113 ? -13.283 -8.967 7.533 1.00 87.69 113 THR A C 1
ATOM 903 O O . THR A 1 113 ? -14.110 -9.598 8.185 1.00 87.69 113 THR A O 1
ATOM 906 N N . MET A 1 114 ? -12.746 -7.825 7.971 1.00 87.50 114 MET A N 1
ATOM 907 C CA . MET A 1 114 ? -13.132 -7.184 9.235 1.00 87.50 114 MET A CA 1
ATOM 908 C C . MET A 1 114 ? -14.626 -6.827 9.269 1.00 87.50 114 MET A C 1
ATOM 910 O O . MET A 1 114 ? -15.319 -7.228 10.201 1.00 87.50 114 MET A O 1
ATOM 914 N N . GLN A 1 115 ? -15.162 -6.211 8.212 1.00 86.44 115 GLN A N 1
ATOM 915 C CA . GLN A 1 115 ? -16.593 -5.908 8.094 1.00 86.44 115 GLN A CA 1
ATOM 916 C C . GLN A 1 115 ? -17.454 -7.174 8.153 1.00 86.44 115 GLN A C 1
ATOM 918 O O . GLN A 1 115 ? -18.478 -7.194 8.829 1.00 86.44 115 GLN A O 1
ATOM 923 N N . SER A 1 116 ? -17.026 -8.266 7.505 1.00 84.62 116 SER A N 1
ATOM 924 C CA . SER A 1 116 ? -17.743 -9.550 7.581 1.00 84.62 116 SER A CA 1
ATOM 925 C C . SER A 1 116 ? -17.769 -10.159 8.987 1.00 84.62 116 SER A C 1
ATOM 927 O O . SER A 1 116 ? -18.658 -10.949 9.298 1.00 84.62 116 SER A O 1
ATOM 929 N N . LEU A 1 117 ? -16.812 -9.778 9.839 1.00 83.12 117 LEU A N 1
ATOM 930 C CA . LEU A 1 117 ? -16.777 -10.137 11.256 1.00 83.12 117 LEU A CA 1
ATOM 931 C C . LEU A 1 117 ? -17.620 -9.190 12.127 1.00 83.12 117 LEU A C 1
ATOM 933 O O . LEU A 1 117 ? -17.708 -9.404 13.333 1.00 83.12 117 LEU A O 1
ATOM 937 N N . GLY A 1 118 ? -18.232 -8.161 11.535 1.00 81.88 118 GLY A N 1
ATOM 938 C CA . GLY A 1 118 ? -18.955 -7.103 12.241 1.00 81.88 118 GLY A CA 1
ATOM 939 C C . GLY A 1 118 ? -18.043 -6.033 12.844 1.00 81.88 118 GLY A C 1
ATOM 940 O O . GLY A 1 118 ? -18.487 -5.274 13.701 1.00 81.88 118 GLY A O 1
ATOM 941 N N . ILE A 1 119 ? -16.776 -5.981 12.423 1.00 83.31 119 ILE A N 1
ATOM 942 C CA . ILE A 1 119 ? -15.798 -4.990 12.871 1.00 83.31 119 ILE A CA 1
ATOM 943 C C . ILE A 1 119 ? -15.742 -3.880 11.820 1.00 83.31 119 ILE A C 1
ATOM 945 O O . ILE A 1 119 ? -15.174 -4.061 10.743 1.00 83.31 119 ILE A O 1
ATOM 949 N N . ASP A 1 120 ? -16.345 -2.743 12.147 1.00 84.31 120 ASP A N 1
ATOM 950 C CA . ASP A 1 120 ? -16.361 -1.537 11.320 1.00 84.31 120 ASP A CA 1
ATOM 951 C C . ASP A 1 120 ? -15.565 -0.437 12.030 1.00 84.31 120 ASP A C 1
ATOM 953 O O . ASP A 1 120 ? -16.079 0.258 12.909 1.00 84.31 120 ASP A O 1
ATOM 957 N N . VAL A 1 121 ? -14.273 -0.353 11.702 1.00 81.44 121 VAL A N 1
ATOM 958 C CA . VAL A 1 121 ? -13.330 0.564 12.362 1.00 81.44 121 VAL A CA 1
ATOM 959 C C . VAL A 1 121 ? -13.639 2.016 12.013 1.00 81.44 121 VAL A C 1
ATOM 961 O O . VAL A 1 121 ? -13.520 2.869 12.884 1.00 81.44 121 VAL A O 1
ATOM 964 N N . GLU A 1 122 ? -14.080 2.298 10.785 1.00 83.12 122 GLU A N 1
ATOM 965 C CA . GLU A 1 122 ? -14.448 3.653 10.356 1.00 83.12 122 GLU A CA 1
ATOM 966 C C . GLU A 1 122 ? -15.617 4.166 11.197 1.00 83.12 122 GLU A C 1
ATOM 968 O O . GLU A 1 122 ? -15.493 5.194 11.861 1.00 83.12 122 GLU A O 1
ATOM 973 N N . ARG A 1 123 ? -16.697 3.382 11.303 1.00 79.81 123 ARG A N 1
ATOM 974 C CA . ARG A 1 123 ? -17.844 3.734 12.150 1.00 79.81 123 ARG A CA 1
ATOM 975 C C . ARG A 1 123 ? -17.473 3.857 13.630 1.00 79.81 123 ARG A C 1
ATOM 977 O O . ARG A 1 123 ? -18.023 4.700 14.333 1.00 79.81 123 ARG A O 1
ATOM 984 N N . GLN A 1 124 ? -16.571 3.013 14.130 1.00 79.19 124 GLN A N 1
ATOM 985 C CA . GLN A 1 124 ? -16.099 3.097 15.516 1.00 79.19 124 GLN A CA 1
ATOM 986 C C . GLN A 1 124 ? -15.247 4.348 15.760 1.00 79.19 124 GLN A C 1
ATOM 988 O O . GLN A 1 124 ? -15.399 4.988 16.796 1.00 79.19 124 GLN A O 1
ATOM 993 N N . MET A 1 125 ? -14.394 4.740 14.811 1.00 79.81 125 MET A N 1
ATOM 994 C CA . MET A 1 125 ? -13.635 5.990 14.893 1.00 79.81 125 MET A CA 1
ATOM 995 C C . MET A 1 125 ? -14.547 7.212 14.789 1.00 79.81 125 MET A C 1
ATOM 997 O O . MET A 1 125 ? -14.381 8.148 15.565 1.00 79.81 125 MET A O 1
ATOM 1001 N N . GLU A 1 126 ? -15.545 7.192 13.904 1.00 81.06 126 GLU A N 1
ATOM 1002 C CA . GLU A 1 126 ? -16.577 8.233 13.829 1.00 81.06 126 GLU A CA 1
ATOM 1003 C C . GLU A 1 126 ? -17.336 8.377 15.152 1.00 81.06 126 GLU A C 1
ATOM 1005 O O . GLU A 1 126 ? -17.601 9.491 15.589 1.00 81.06 126 GLU A O 1
ATOM 1010 N N . GLN A 1 127 ? -17.658 7.267 15.823 1.00 74.56 127 GLN A N 1
ATOM 1011 C CA . GLN A 1 127 ? -18.306 7.289 17.138 1.00 74.56 127 GLN A CA 1
ATOM 1012 C C . GLN A 1 127 ? -17.408 7.876 18.233 1.00 74.56 127 GLN A C 1
ATOM 1014 O O . GLN A 1 127 ? -17.911 8.567 19.114 1.00 74.56 127 GLN A O 1
ATOM 1019 N N . LEU A 1 128 ? -16.095 7.635 18.171 1.00 72.56 128 LEU A N 1
ATOM 1020 C CA . LEU A 1 128 ? -15.124 8.208 19.110 1.00 72.56 128 LEU A CA 1
ATOM 1021 C C . LEU A 1 128 ? -14.899 9.706 18.867 1.00 72.56 128 LEU A C 1
ATOM 1023 O O . LEU A 1 128 ? -14.807 10.476 19.817 1.00 72.56 128 LEU A O 1
ATOM 1027 N N . ALA A 1 129 ? -14.831 10.123 17.602 1.00 68.44 129 ALA A N 1
ATOM 1028 C CA . ALA A 1 129 ? -14.693 11.527 17.220 1.00 68.44 129 ALA A CA 1
ATOM 1029 C C . ALA A 1 129 ? -16.001 12.315 17.397 1.00 68.44 129 ALA A C 1
ATOM 1031 O O . ALA A 1 129 ? -15.983 13.524 17.605 1.00 68.44 129 ALA A O 1
ATOM 1032 N N . GLY A 1 130 ? -17.139 11.625 17.320 1.00 61.25 130 GLY A N 1
ATOM 1033 C CA . GLY A 1 130 ? -18.478 12.190 17.395 1.00 61.25 130 GLY A CA 1
ATOM 1034 C C . GLY A 1 130 ? -18.984 12.477 18.803 1.00 61.25 130 GLY A C 1
ATOM 1035 O O . GLY A 1 130 ? -20.178 12.737 18.899 1.00 61.25 130 GLY A O 1
ATOM 1036 N N . GLY A 1 131 ? -18.112 12.405 19.825 1.00 51.44 131 GLY A N 1
ATOM 1037 C CA . GLY A 1 131 ? -18.334 12.850 21.204 1.00 51.44 131 GLY A CA 1
ATOM 1038 C C . GLY A 1 131 ? -19.720 12.508 21.720 1.00 51.44 131 GLY A C 1
ATOM 1039 O O . GLY A 1 131 ? -20.632 13.293 21.492 1.00 51.44 131 GLY A O 1
ATOM 1040 N N . ASP A 1 132 ? -19.848 11.333 22.350 1.00 42.78 132 ASP A N 1
ATOM 1041 C CA . ASP A 1 132 ? -21.012 10.852 23.106 1.00 42.78 132 ASP A CA 1
ATOM 1042 C C . ASP A 1 132 ? -22.179 11.841 23.065 1.00 42.78 132 ASP A C 1
ATOM 1044 O O . ASP A 1 132 ? -22.185 12.832 23.795 1.00 42.78 132 ASP A O 1
ATOM 1048 N N . ARG A 1 133 ? -23.105 11.643 22.112 1.00 47.09 133 ARG A N 1
ATOM 1049 C CA . ARG A 1 133 ? -24.311 12.465 22.019 1.00 47.09 133 ARG A CA 1
ATOM 1050 C C . ARG A 1 133 ? -24.943 12.432 23.398 1.00 47.09 133 ARG A C 1
ATOM 1052 O O . ARG A 1 133 ? -25.545 11.416 23.743 1.00 47.09 133 ARG A O 1
ATOM 1059 N N . ILE A 1 134 ? -24.781 13.524 24.145 1.00 43.28 134 ILE A N 1
ATOM 1060 C CA . ILE A 1 134 ? -25.474 13.794 25.393 1.00 43.28 134 ILE A CA 1
ATOM 1061 C C . ILE A 1 134 ? -26.940 13.648 25.024 1.00 43.28 134 ILE A C 1
ATOM 1063 O O . ILE A 1 134 ? -27.533 14.507 24.370 1.00 43.28 134 ILE A O 1
ATOM 1067 N N . ALA A 1 135 ? -27.485 12.472 25.324 1.00 41.72 135 ALA A N 1
ATOM 1068 C CA . ALA A 1 135 ? -28.906 12.270 25.316 1.00 41.72 135 ALA A CA 1
ATOM 1069 C C . ALA A 1 135 ? -29.421 13.297 26.313 1.00 41.72 135 ALA A C 1
ATOM 1071 O O . ALA A 1 135 ? -29.071 13.237 27.491 1.00 41.72 135 ALA A O 1
ATOM 1072 N N . GLU A 1 136 ? -30.165 14.269 25.795 1.00 42.88 136 GLU A N 1
ATOM 1073 C CA . GLU A 1 136 ? -30.988 15.203 26.545 1.00 42.88 136 GLU A CA 1
ATOM 1074 C C . GLU A 1 136 ? -31.798 14.398 27.568 1.00 42.88 136 GLU A C 1
ATOM 1076 O O . GLU A 1 136 ? -32.843 13.821 27.271 1.00 42.88 136 GLU A O 1
ATOM 1081 N N . LEU A 1 137 ? -31.258 14.276 28.773 1.00 39.25 137 LEU A N 1
ATOM 1082 C CA . LEU A 1 137 ? -31.985 13.838 29.941 1.00 39.25 137 LEU A CA 1
ATOM 1083 C C . LEU A 1 137 ? -32.012 15.051 30.846 1.00 39.25 137 LEU A C 1
ATOM 1085 O O . LEU A 1 137 ? -31.073 15.318 31.590 1.00 39.25 137 LEU A O 1
ATOM 1089 N N . ASP A 1 138 ? -33.108 15.792 30.713 1.00 48.31 138 ASP A N 1
ATOM 1090 C CA . ASP A 1 138 ? -33.558 16.801 31.657 1.00 48.31 138 ASP A CA 1
ATOM 1091 C C . ASP A 1 138 ? -33.536 16.192 33.066 1.00 48.31 138 ASP A C 1
ATOM 1093 O O . ASP A 1 138 ? -34.425 15.439 33.469 1.00 48.31 138 ASP A O 1
ATOM 1097 N N . GLY A 1 139 ? -32.471 16.467 33.806 1.00 47.00 139 GLY A N 1
ATOM 1098 C CA . GLY A 1 139 ? -32.242 15.891 35.117 1.00 47.00 139 GLY A CA 1
ATOM 1099 C C . GLY A 1 139 ? -31.158 16.670 35.831 1.00 47.00 139 GLY A C 1
ATOM 1100 O O . GLY A 1 139 ? -29.980 16.439 35.598 1.00 47.00 139 GLY A O 1
ATOM 1101 N N . ASP A 1 140 ? -31.602 17.592 36.681 1.00 50.72 140 ASP A N 1
ATOM 1102 C CA . ASP A 1 140 ? -30.850 18.405 37.641 1.00 50.72 140 ASP A CA 1
ATOM 1103 C C . ASP A 1 140 ? -29.959 17.544 38.561 1.00 50.72 140 ASP A C 1
ATOM 1105 O O . ASP A 1 140 ? -30.298 17.231 39.702 1.00 50.72 140 ASP A O 1
ATOM 1109 N N . GLY A 1 141 ? -28.839 17.078 38.017 1.00 44.38 141 GLY A N 1
ATOM 1110 C CA . GLY A 1 141 ? -27.836 16.285 38.702 1.00 44.38 141 GLY A CA 1
ATOM 1111 C C . GLY A 1 141 ? -26.478 16.903 38.448 1.00 44.38 141 GLY A C 1
ATOM 1112 O O . GLY A 1 141 ? -26.026 16.926 37.310 1.00 44.38 141 GLY A O 1
ATOM 1113 N N . ASP A 1 142 ? -25.877 17.405 39.524 1.00 56.44 142 ASP A N 1
ATOM 1114 C CA . ASP A 1 142 ? -24.514 17.924 39.652 1.00 56.44 142 ASP A CA 1
ATOM 1115 C C . ASP A 1 142 ? -23.520 17.125 38.786 1.00 56.44 142 ASP A C 1
ATOM 1117 O O . ASP A 1 142 ? -23.010 16.070 39.179 1.00 56.44 142 ASP A O 1
ATOM 1121 N N . LEU A 1 143 ? -23.317 17.592 37.551 1.00 48.22 143 LEU A N 1
ATOM 1122 C CA . LEU A 1 143 ? -22.318 17.051 36.645 1.00 48.22 143 LEU A CA 1
ATOM 1123 C C . LEU A 1 143 ? -20.956 17.475 37.202 1.00 48.22 143 LEU A C 1
ATOM 1125 O O . LEU A 1 143 ? -20.769 18.663 37.482 1.00 48.22 143 LEU A O 1
ATOM 1129 N N . PRO A 1 144 ? -19.983 16.558 37.355 1.00 49.12 144 PRO A N 1
ATOM 1130 C CA . PRO A 1 144 ? -18.615 16.991 37.583 1.00 49.12 144 PRO A CA 1
ATOM 1131 C C . PRO A 1 144 ? -18.245 17.920 36.427 1.00 49.12 144 PRO A C 1
ATOM 1133 O O . PRO A 1 144 ? -18.474 17.562 35.270 1.00 49.12 144 PRO A O 1
ATOM 1136 N N . ALA A 1 145 ? -17.752 19.118 36.762 1.00 50.16 145 ALA A N 1
ATOM 1137 C CA . ALA A 1 145 ? -17.385 20.138 35.788 1.00 50.16 145 ALA A CA 1
ATOM 1138 C C . ALA A 1 145 ? -16.646 19.484 34.617 1.00 50.16 145 ALA A C 1
ATOM 1140 O O . ALA A 1 145 ? -15.718 18.698 34.840 1.00 50.16 145 ALA A O 1
ATOM 1141 N N . GLU A 1 146 ? -17.099 19.773 33.394 1.00 48.59 146 GLU A N 1
ATOM 1142 C CA . GLU A 1 146 ? -16.394 19.369 32.182 1.00 48.59 146 GLU A CA 1
ATOM 1143 C C . GLU A 1 146 ? -14.898 19.639 32.385 1.00 48.59 146 GLU A C 1
ATOM 1145 O O . GLU A 1 146 ? -14.550 20.698 32.922 1.00 48.59 146 GLU A O 1
ATOM 1150 N N . PRO A 1 147 ? -13.995 18.715 32.014 1.00 41.94 147 PRO A N 1
ATOM 1151 C CA . PRO A 1 147 ? -12.591 19.057 31.964 1.00 41.94 147 PRO A CA 1
ATOM 1152 C C . PRO A 1 147 ? -12.460 20.135 30.893 1.00 41.94 147 PRO A C 1
ATOM 1154 O O . PRO A 1 147 ? -12.415 19.842 29.698 1.00 41.94 147 PRO A O 1
ATOM 1157 N N . THR A 1 148 ? -12.439 21.393 31.322 1.00 43.44 148 THR A N 1
ATOM 1158 C CA . THR A 1 148 ? -12.027 22.510 30.494 1.00 43.44 148 THR A CA 1
ATOM 1159 C C . THR A 1 148 ? -10.608 22.180 30.076 1.00 43.44 148 THR A C 1
ATOM 1161 O O . THR A 1 148 ? -9.673 22.263 30.875 1.00 43.44 148 THR A O 1
ATOM 1164 N N . ILE A 1 149 ? -10.435 21.735 28.831 1.00 49.47 149 ILE A N 1
ATOM 1165 C CA . ILE A 1 149 ? -9.121 21.777 28.210 1.00 49.47 149 ILE A CA 1
ATOM 1166 C C . ILE A 1 149 ? -8.900 23.254 27.925 1.00 49.47 149 ILE A C 1
ATOM 1168 O O . ILE A 1 149 ? -9.279 23.779 26.879 1.00 49.47 149 ILE A O 1
ATOM 1172 N N . ASP A 1 150 ? -8.426 23.938 28.959 1.00 47.03 150 ASP A N 1
ATOM 1173 C CA . ASP A 1 150 ? -8.185 25.359 28.934 1.00 47.03 150 ASP A CA 1
ATOM 1174 C C . ASP A 1 150 ? -6.949 25.611 28.075 1.00 47.03 150 ASP A C 1
ATOM 1176 O O . ASP A 1 150 ? -5.809 25.578 28.530 1.00 47.03 150 ASP A O 1
ATOM 1180 N N . PHE A 1 151 ? -7.183 25.769 26.775 1.00 52.00 151 PHE A N 1
ATOM 1181 C CA . PHE A 1 151 ? -6.178 26.256 25.839 1.00 52.00 151 PHE A CA 1
ATOM 1182 C C . PHE A 1 151 ? -6.050 27.786 25.906 1.00 52.00 151 PHE A C 1
ATOM 1184 O O . PHE A 1 151 ? -5.337 28.363 25.081 1.00 52.00 151 PHE A O 1
ATOM 1191 N N . SER A 1 152 ? -6.743 28.458 26.840 1.00 55.72 152 SER A N 1
ATOM 1192 C CA . SER A 1 152 ? -6.602 29.895 27.051 1.00 55.72 152 SER A CA 1
ATOM 1193 C C . SER A 1 152 ? -5.228 30.163 27.647 1.00 55.72 152 SER A C 1
ATOM 1195 O O . SER A 1 152 ? -5.011 30.082 28.849 1.00 55.72 152 SER A O 1
ATOM 1197 N N . THR A 1 153 ? -4.269 30.483 26.786 1.00 60.28 153 THR A N 1
ATOM 1198 C CA . THR A 1 153 ? -3.013 31.068 27.245 1.00 60.28 153 THR A CA 1
ATOM 1199 C C . THR A 1 153 ? -3.301 32.504 27.666 1.00 60.28 153 THR A C 1
ATOM 1201 O O . THR A 1 153 ? -3.793 33.296 26.860 1.00 60.28 153 THR A O 1
ATOM 1204 N N . GLU A 1 154 ? -3.016 32.854 28.918 1.00 69.62 154 GLU A N 1
ATOM 1205 C CA . GLU A 1 154 ? -3.128 34.242 29.353 1.00 69.62 154 GLU A CA 1
ATOM 1206 C C . GLU A 1 154 ? -2.122 35.101 28.576 1.00 69.62 154 GLU A C 1
ATOM 1208 O O . GLU A 1 154 ? -0.935 34.786 28.500 1.00 69.62 154 GLU A O 1
ATOM 1213 N N . ILE A 1 155 ? -2.584 36.223 28.018 1.00 70.75 155 ILE A N 1
ATOM 1214 C CA . ILE A 1 155 ? -1.735 37.168 27.268 1.00 70.75 155 ILE A CA 1
ATOM 1215 C C . ILE A 1 155 ? -0.525 37.617 28.112 1.00 70.75 155 ILE A C 1
ATOM 1217 O O . ILE A 1 155 ? 0.567 37.828 27.586 1.00 70.75 155 ILE A O 1
ATOM 1221 N N . ALA A 1 156 ? -0.690 37.700 29.436 1.00 76.69 156 ALA A N 1
ATOM 1222 C CA . ALA A 1 156 ? 0.395 38.001 30.366 1.00 76.69 156 ALA A CA 1
ATOM 1223 C C . ALA A 1 156 ? 1.541 36.972 30.295 1.00 76.69 156 ALA A C 1
ATOM 1225 O O . ALA A 1 156 ? 2.704 37.363 30.239 1.00 76.69 156 ALA A O 1
ATOM 1226 N N . GLU A 1 157 ? 1.232 35.676 30.208 1.00 80.12 157 GLU A N 1
ATOM 1227 C CA . GLU A 1 157 ? 2.249 34.625 30.090 1.00 80.12 157 GLU A CA 1
ATOM 1228 C C . GLU A 1 157 ? 2.981 34.682 28.742 1.00 80.12 157 GLU A C 1
ATOM 1230 O O . GLU A 1 157 ? 4.188 34.414 28.672 1.00 80.12 157 GLU A O 1
ATOM 1235 N N . VAL A 1 158 ? 2.269 35.051 27.668 1.00 79.81 158 VAL A N 1
ATOM 1236 C CA . VAL A 1 158 ? 2.858 35.269 26.335 1.00 79.81 158 VAL A CA 1
ATOM 1237 C C . VAL A 1 158 ? 3.866 36.417 26.391 1.00 79.81 158 VAL A C 1
ATOM 1239 O O . VAL A 1 158 ? 4.983 36.277 25.889 1.00 79.81 158 VAL A O 1
ATOM 1242 N N . HIS A 1 159 ? 3.511 37.524 27.047 1.00 83.12 159 HIS A N 1
ATOM 1243 C CA . HIS A 1 159 ? 4.404 38.668 27.233 1.00 83.12 159 HIS A CA 1
ATOM 1244 C C . HIS A 1 159 ? 5.634 38.321 28.075 1.00 83.12 159 HIS A C 1
ATOM 1246 O O . HIS A 1 159 ? 6.748 38.666 27.682 1.00 83.12 159 HIS A O 1
ATOM 1252 N N . ASP A 1 160 ? 5.463 37.588 29.175 1.00 86.06 160 ASP A N 1
ATOM 1253 C CA . ASP A 1 160 ? 6.580 37.161 30.022 1.00 86.06 160 ASP A CA 1
ATOM 1254 C C . ASP A 1 160 ? 7.560 36.255 29.257 1.00 86.06 160 ASP A C 1
ATOM 1256 O O . ASP A 1 160 ? 8.782 36.383 29.388 1.00 86.06 160 ASP A O 1
ATOM 1260 N N . ASN A 1 161 ? 7.047 35.365 28.401 1.00 84.75 161 ASN A N 1
ATOM 1261 C CA . ASN A 1 161 ? 7.891 34.535 27.543 1.00 84.75 161 ASN A CA 1
ATOM 1262 C C . ASN A 1 161 ? 8.599 35.339 26.456 1.00 84.75 161 ASN A C 1
ATOM 1264 O O . ASN A 1 161 ? 9.783 35.098 26.213 1.00 84.75 161 ASN A O 1
ATOM 1268 N N . LEU A 1 162 ? 7.911 36.291 25.824 1.00 85.88 162 LEU A N 1
ATOM 1269 C CA . LEU A 1 162 ? 8.518 37.180 24.838 1.00 85.88 162 LEU A CA 1
ATOM 1270 C C . LEU A 1 162 ? 9.670 37.976 25.463 1.00 85.88 162 LEU A C 1
ATOM 1272 O O . LEU A 1 162 ? 10.762 38.017 24.900 1.00 85.88 162 LEU A O 1
ATOM 1276 N N . GLU A 1 163 ? 9.458 38.554 26.645 1.00 88.06 163 GLU A N 1
ATOM 1277 C CA . GLU A 1 163 ? 10.491 39.287 27.380 1.00 88.06 163 GLU A CA 1
ATOM 1278 C C . GLU A 1 163 ? 11.679 38.392 27.744 1.00 88.06 163 GLU A C 1
ATOM 1280 O O . GLU A 1 163 ? 12.832 38.782 27.552 1.00 88.06 163 GLU A O 1
ATOM 1285 N N . ARG A 1 164 ? 11.419 37.158 28.194 1.00 90.44 164 ARG A N 1
ATOM 1286 C CA . ARG A 1 164 ? 12.476 36.173 28.459 1.00 90.44 164 ARG A CA 1
ATOM 1287 C C . ARG A 1 164 ? 13.288 35.857 27.200 1.00 90.44 164 ARG A C 1
ATOM 1289 O O . ARG A 1 164 ? 14.514 35.864 27.258 1.00 90.44 164 ARG A O 1
ATOM 1296 N N . MET A 1 165 ? 12.624 35.597 26.074 1.00 87.94 165 MET A N 1
ATOM 1297 C CA . MET A 1 165 ? 13.284 35.275 24.803 1.00 87.94 165 MET A CA 1
ATOM 1298 C C . MET A 1 165 ? 14.109 36.450 24.271 1.00 87.94 165 MET A C 1
ATOM 1300 O O . MET A 1 165 ? 15.226 36.249 23.795 1.00 87.94 165 MET A O 1
ATOM 1304 N N . LEU A 1 166 ? 13.592 37.676 24.384 1.00 88.38 166 LEU A N 1
ATOM 1305 C CA . LEU A 1 166 ? 14.332 38.885 24.027 1.00 88.38 166 LEU A CA 1
ATOM 1306 C C . LEU A 1 166 ? 15.564 39.057 24.920 1.00 88.38 166 LEU A C 1
ATOM 1308 O O . LEU A 1 166 ? 16.648 39.293 24.399 1.00 88.38 166 LEU A O 1
ATOM 1312 N N . ALA A 1 167 ? 15.436 38.867 26.235 1.00 88.81 167 ALA A N 1
ATOM 1313 C CA . ALA A 1 167 ? 16.559 38.971 27.165 1.00 88.81 167 ALA A CA 1
A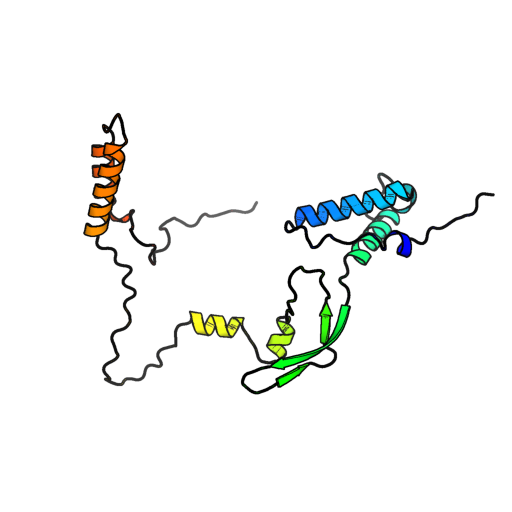TOM 1314 C C . ALA A 1 167 ? 17.644 37.906 26.919 1.00 88.81 167 ALA A C 1
ATOM 1316 O O . ALA A 1 167 ? 18.831 38.187 27.074 1.00 88.81 167 ALA A O 1
ATOM 1317 N N . GLU A 1 168 ? 17.265 36.684 26.536 1.00 90.19 168 GLU A N 1
ATOM 1318 C CA . GLU A 1 168 ? 18.213 35.636 26.132 1.00 90.19 168 GLU A CA 1
ATOM 1319 C C . GLU A 1 168 ? 18.958 36.029 24.849 1.00 90.19 168 GLU A C 1
ATOM 1321 O O . GLU A 1 168 ? 20.188 36.003 24.819 1.00 90.19 168 GLU A O 1
ATOM 1326 N N . ALA A 1 169 ? 18.233 36.479 23.824 1.00 87.81 169 ALA A N 1
ATOM 1327 C CA . ALA A 1 169 ? 18.822 36.887 22.552 1.00 87.81 169 ALA A CA 1
ATOM 1328 C C . ALA A 1 169 ? 19.704 38.147 22.673 1.00 87.81 169 ALA A C 1
ATOM 1330 O O . ALA A 1 169 ? 20.762 38.217 22.053 1.00 87.81 169 ALA A O 1
ATOM 1331 N N . GLU A 1 170 ? 19.328 39.116 23.513 1.00 89.19 170 GLU A N 1
ATOM 1332 C CA . GLU A 1 170 ? 20.144 40.300 23.821 1.00 89.19 170 GLU A CA 1
ATOM 1333 C C . GLU A 1 170 ? 21.477 39.931 24.495 1.00 89.19 170 GLU A C 1
ATOM 1335 O O . GLU A 1 170 ? 22.479 40.609 24.283 1.00 89.19 170 GLU A O 1
ATOM 1340 N N . ARG A 1 171 ? 21.523 38.858 25.299 1.00 87.50 171 ARG A N 1
ATOM 1341 C CA . ARG A 1 171 ? 22.764 38.406 25.957 1.00 87.50 171 ARG A CA 1
ATOM 1342 C C . ARG A 1 171 ? 23.756 37.758 25.001 1.00 87.50 171 ARG A C 1
ATOM 1344 O O . ARG A 1 171 ? 24.948 37.747 25.303 1.00 87.50 171 ARG A O 1
ATOM 1351 N N . GLU A 1 172 ? 23.266 37.178 23.914 1.00 87.38 172 GLU A N 1
ATOM 1352 C CA . GLU A 1 172 ? 24.091 36.507 22.907 1.00 87.38 172 GLU A CA 1
ATOM 1353 C C . GLU A 1 172 ? 24.448 37.421 21.727 1.00 87.38 172 GLU A C 1
ATOM 1355 O O . GLU A 1 172 ? 25.366 37.111 20.969 1.00 87.38 172 GLU A O 1
ATOM 1360 N N . ALA A 1 173 ? 23.751 38.549 21.570 1.00 85.19 173 ALA A N 1
ATOM 1361 C CA . ALA A 1 173 ? 23.945 39.468 20.459 1.00 85.19 173 ALA A CA 1
ATOM 1362 C C . ALA A 1 173 ? 24.987 40.560 20.761 1.00 85.19 173 ALA A C 1
ATOM 1364 O O . ALA A 1 173 ? 24.925 41.241 21.782 1.00 85.19 173 ALA A O 1
ATOM 1365 N N . ASP A 1 174 ? 25.894 40.799 19.808 1.00 79.69 174 ASP A N 1
ATOM 1366 C CA . ASP A 1 174 ? 26.826 41.939 19.845 1.00 79.69 174 ASP A CA 1
ATOM 1367 C C . ASP A 1 174 ? 26.126 43.287 19.547 1.00 79.69 174 ASP A C 1
ATOM 1369 O O . ASP A 1 174 ? 26.611 44.345 19.952 1.00 79.69 174 ASP A O 1
ATOM 1373 N N . ASP A 1 175 ? 24.982 43.258 18.849 1.00 86.19 175 ASP A N 1
ATOM 1374 C CA . ASP A 1 175 ? 24.115 44.412 18.579 1.00 86.19 175 ASP A CA 1
ATOM 1375 C C . ASP A 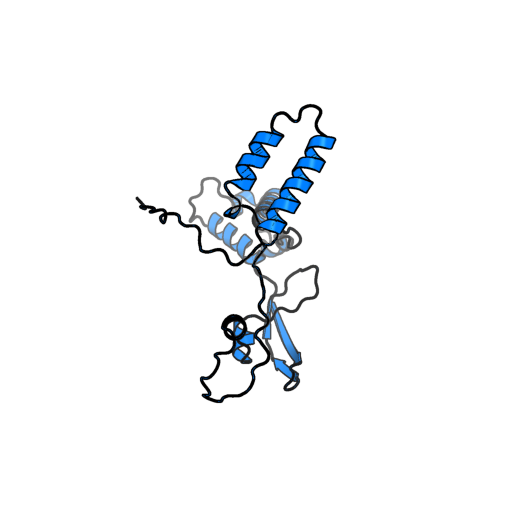1 175 ? 22.645 44.051 18.851 1.00 86.19 175 ASP A C 1
ATOM 1377 O O . ASP A 1 175 ? 22.081 43.141 18.237 1.00 86.19 175 ASP A O 1
ATOM 1381 N N . ALA A 1 176 ? 22.028 44.791 19.771 1.00 84.50 176 ALA A N 1
ATOM 1382 C CA . ALA A 1 176 ? 20.649 44.621 20.227 1.00 84.50 176 ALA A CA 1
ATOM 1383 C C . ALA A 1 176 ? 19.721 45.767 19.775 1.00 84.50 176 ALA A C 1
ATOM 1385 O O . ALA A 1 176 ? 18.637 45.956 20.330 1.00 84.50 176 ALA A O 1
ATOM 1386 N N . SER A 1 177 ? 20.117 46.552 18.768 1.00 86.88 177 SER A N 1
ATOM 1387 C CA . SER A 1 177 ? 19.324 47.675 18.242 1.00 86.88 177 SER A CA 1
ATOM 1388 C C . SER A 1 177 ? 17.907 47.288 17.777 1.00 86.88 177 SER A C 1
ATOM 1390 O O . SER A 1 177 ? 16.995 48.114 17.830 1.00 86.88 177 SER A O 1
ATOM 1392 N N . TRP A 1 178 ? 17.697 46.023 17.399 1.00 86.75 178 TRP A N 1
ATOM 1393 C CA . TRP A 1 178 ? 16.415 45.444 16.978 1.00 86.75 178 TRP A CA 1
ATOM 1394 C C . TRP A 1 178 ? 15.449 45.135 18.137 1.00 86.75 178 TRP A C 1
ATOM 1396 O O . TRP A 1 178 ? 14.244 44.995 17.917 1.00 86.75 178 TRP A O 1
ATOM 1406 N N . ALA A 1 179 ? 15.936 45.024 19.377 1.00 86.69 179 ALA A N 1
ATOM 1407 C CA . ALA A 1 179 ? 15.153 44.460 20.478 1.00 86.69 179 ALA A CA 1
ATOM 1408 C C . ALA A 1 179 ? 13.975 45.345 20.902 1.00 86.69 179 ALA A C 1
ATOM 1410 O O . ALA A 1 179 ? 12.901 44.847 21.240 1.00 86.69 179 ALA A O 1
ATOM 1411 N N . ALA A 1 180 ? 14.135 46.668 20.825 1.00 86.56 180 ALA A N 1
ATOM 1412 C CA . ALA A 1 180 ? 13.051 47.608 21.100 1.00 86.56 180 ALA A CA 1
ATOM 1413 C C . ALA A 1 180 ? 11.917 47.508 20.064 1.00 86.56 180 ALA A C 1
ATOM 1415 O O . ALA A 1 180 ? 10.743 47.597 20.422 1.00 86.56 180 ALA A O 1
ATOM 1416 N N . GLU A 1 181 ? 12.259 47.292 18.791 1.00 88.94 181 GLU A N 1
ATOM 1417 C CA . GLU A 1 181 ? 11.284 47.168 17.707 1.00 88.94 181 GLU A CA 1
ATOM 1418 C C . GLU A 1 181 ? 10.540 45.829 17.772 1.00 88.94 181 GLU A C 1
ATOM 1420 O O . GLU A 1 181 ? 9.312 45.810 17.690 1.00 88.94 181 GLU A O 1
ATOM 1425 N N . LEU A 1 182 ? 11.252 44.720 18.015 1.00 86.12 182 LEU A N 1
ATOM 1426 C CA . LEU A 1 182 ? 10.619 43.409 18.197 1.00 86.12 182 LEU A CA 1
ATOM 1427 C C . LEU A 1 182 ? 9.722 43.365 19.435 1.00 86.12 182 LEU A C 1
ATOM 1429 O O . LEU A 1 182 ? 8.626 42.811 19.364 1.00 86.12 182 LEU A O 1
ATOM 1433 N N . ARG A 1 183 ? 10.135 44.000 20.539 1.00 87.25 183 ARG A N 1
ATOM 1434 C CA . ARG A 1 183 ? 9.300 44.148 21.740 1.00 87.25 183 ARG A CA 1
ATOM 1435 C C . ARG A 1 183 ? 8.003 44.890 21.422 1.00 87.25 183 ARG A C 1
ATOM 1437 O O . ARG A 1 183 ? 6.923 44.414 21.759 1.00 87.25 183 ARG A O 1
ATOM 1444 N N . ALA A 1 184 ? 8.094 46.018 20.716 1.00 88.19 184 ALA A N 1
ATOM 1445 C CA . ALA A 1 184 ? 6.920 46.789 20.314 1.00 88.19 184 ALA A CA 1
ATOM 1446 C C . ALA A 1 184 ? 5.999 46.009 19.360 1.00 88.19 184 ALA A C 1
ATOM 1448 O O . ALA A 1 184 ? 4.778 46.125 19.456 1.00 88.19 184 ALA A O 1
ATOM 1449 N N . LEU A 1 185 ? 6.565 45.209 18.450 1.00 87.06 185 LEU A N 1
ATOM 1450 C CA . LEU A 1 185 ? 5.792 44.386 17.522 1.00 87.06 185 LEU A CA 1
ATOM 1451 C C . LEU A 1 185 ? 5.076 43.236 18.240 1.00 87.06 185 LEU A C 1
ATOM 1453 O O . LEU A 1 185 ? 3.890 43.024 17.998 1.00 87.06 185 LEU A O 1
ATOM 1457 N N . GLY A 1 186 ? 5.772 42.532 19.133 1.00 84.12 186 GLY A N 1
ATOM 1458 C CA . GLY A 1 186 ? 5.210 41.414 19.888 1.00 84.12 186 GLY A CA 1
ATOM 1459 C C . GLY A 1 186 ? 4.107 41.842 20.858 1.00 84.12 186 GLY A C 1
ATOM 1460 O O . GLY A 1 186 ? 3.103 41.152 20.952 1.00 84.12 186 GLY A O 1
ATOM 1461 N N . MET A 1 187 ? 4.230 43.021 21.483 1.00 82.75 187 MET A N 1
ATOM 1462 C CA . MET A 1 187 ? 3.156 43.599 22.311 1.00 82.75 187 MET A CA 1
ATOM 1463 C C . MET A 1 187 ? 1.965 44.120 21.494 1.00 82.75 187 MET A C 1
ATOM 1465 O O . MET A 1 187 ? 0.870 44.275 22.022 1.00 82.75 187 MET A O 1
ATOM 1469 N N . ARG A 1 188 ? 2.170 44.471 20.219 1.00 84.50 188 ARG A N 1
ATOM 1470 C CA . ARG A 1 188 ? 1.112 45.010 19.350 1.00 84.50 188 ARG A CA 1
ATOM 1471 C C . ARG A 1 188 ? 0.251 43.917 18.716 1.00 84.50 188 ARG A C 1
ATOM 1473 O O . ARG A 1 188 ? -0.908 44.182 18.408 1.00 84.50 188 ARG A O 1
ATOM 1480 N N . PHE A 1 189 ? 0.841 42.758 18.454 1.00 81.00 189 PHE A N 1
ATOM 1481 C CA . PHE A 1 189 ? 0.199 41.608 17.818 1.00 81.00 189 PHE A CA 1
ATOM 1482 C C . PHE A 1 189 ? 0.266 40.402 18.759 1.00 81.00 189 PHE A C 1
ATOM 1484 O O . PHE A 1 189 ? 0.779 39.347 18.389 1.00 81.00 189 PHE A O 1
ATOM 1491 N N . ASP A 1 190 ? -0.168 40.599 20.004 1.00 74.88 190 ASP A N 1
ATOM 1492 C CA . ASP A 1 190 ? -0.137 39.592 21.071 1.00 74.88 190 ASP A CA 1
ATOM 1493 C C . ASP A 1 190 ? -1.026 38.373 20.762 1.00 74.88 190 ASP A C 1
ATOM 1495 O O . ASP A 1 190 ? -0.723 37.256 21.170 1.00 74.88 190 ASP A O 1
ATOM 1499 N N . ASP A 1 191 ? -2.056 38.568 19.943 1.00 70.25 191 ASP A N 1
ATOM 1500 C CA . ASP A 1 191 ? -2.977 37.562 19.417 1.00 70.25 191 ASP A CA 1
ATOM 1501 C C . ASP A 1 191 ? -2.352 36.580 18.405 1.00 70.25 191 ASP A C 1
ATOM 1503 O O . ASP A 1 191 ? -2.892 35.491 18.173 1.00 70.25 191 ASP A O 1
ATOM 1507 N N . VAL A 1 192 ? -1.205 36.935 17.815 1.00 74.75 192 VAL A N 1
ATOM 1508 C CA . VAL A 1 192 ? -0.466 36.096 16.854 1.00 74.75 192 VAL A CA 1
ATOM 1509 C C . VAL A 1 192 ? 0.431 35.070 17.557 1.00 74.75 192 VAL A C 1
ATOM 1511 O O . VAL A 1 192 ? 0.691 33.998 17.005 1.00 74.75 192 VAL A O 1
ATOM 1514 N N . TRP A 1 193 ? 0.910 35.368 18.766 1.00 70.56 193 TRP A N 1
ATOM 1515 C CA . TRP A 1 193 ? 1.883 34.539 19.486 1.00 70.56 193 TRP A CA 1
ATOM 1516 C C . TRP A 1 193 ? 1.195 33.650 20.519 1.00 70.56 193 TRP A C 1
ATOM 1518 O O . TRP A 1 193 ? 0.307 34.093 21.240 1.00 70.56 193 TRP A O 1
ATOM 1528 N N . ARG A 1 194 ? 1.607 32.379 20.620 1.00 70.31 194 ARG A N 1
ATOM 1529 C CA . ARG A 1 194 ? 1.006 31.419 21.561 1.00 70.31 194 ARG A CA 1
ATOM 1530 C C . ARG A 1 194 ? 2.040 30.509 22.186 1.00 70.31 194 ARG A C 1
ATOM 1532 O O . ARG A 1 194 ? 3.001 30.109 21.534 1.00 70.31 194 ARG A O 1
ATOM 1539 N N . ILE A 1 195 ? 1.795 30.151 23.443 1.00 72.81 195 ILE A N 1
ATOM 1540 C CA . ILE A 1 195 ? 2.622 29.202 24.196 1.00 72.81 195 ILE A CA 1
ATOM 1541 C C . ILE A 1 195 ? 2.205 27.755 23.882 1.00 72.81 195 ILE A C 1
ATOM 1543 O O . ILE A 1 195 ? 3.043 26.855 23.899 1.00 72.81 195 ILE A O 1
ATOM 1547 N N . ALA A 1 196 ? 0.936 27.532 23.524 1.00 67.94 196 ALA A N 1
ATOM 1548 C CA . ALA A 1 196 ? 0.403 26.232 23.130 1.00 67.94 196 ALA A CA 1
ATOM 1549 C C . ALA A 1 196 ? -0.467 26.325 21.864 1.00 67.94 196 ALA A C 1
ATOM 1551 O O . ALA A 1 196 ? -1.131 27.331 21.613 1.00 67.94 196 ALA A O 1
ATOM 1552 N N . VAL A 1 197 ? -0.475 25.253 21.066 1.00 62.50 197 VAL A N 1
ATOM 1553 C CA . VAL A 1 197 ? -1.356 25.124 19.895 1.00 62.50 197 VAL A CA 1
ATOM 1554 C C . VAL A 1 197 ? -2.779 24.850 20.386 1.00 62.50 197 VAL A C 1
ATOM 1556 O O . VAL A 1 197 ? -3.005 23.864 21.085 1.00 62.50 197 VAL A O 1
ATOM 1559 N N . GLY A 1 198 ? -3.720 25.727 20.033 1.00 63.31 198 GLY A N 1
ATOM 1560 C CA . GLY A 1 198 ? -5.124 25.658 20.449 1.00 63.31 198 GLY A CA 1
ATOM 1561 C C . GLY A 1 198 ? -6.096 25.598 19.262 1.00 63.31 198 GLY A C 1
ATOM 1562 O O . GLY A 1 198 ? -5.664 25.659 18.110 1.00 63.31 198 GLY A O 1
ATOM 1563 N N . PRO A 1 199 ? -7.411 25.465 19.519 1.00 58.25 199 PRO A N 1
ATOM 1564 C CA . PRO A 1 199 ? -8.437 25.428 18.481 1.00 58.25 199 PRO A CA 1
ATOM 1565 C C . PRO A 1 199 ? -8.606 26.814 17.850 1.00 58.25 199 PRO A C 1
ATOM 1567 O O . PRO A 1 199 ? -9.430 27.621 18.277 1.00 58.25 199 PRO A O 1
ATOM 1570 N N . ASP A 1 200 ? -7.798 27.100 16.835 1.00 58.25 200 ASP A N 1
ATOM 1571 C CA . ASP A 1 200 ? -7.899 28.347 16.097 1.00 58.25 200 ASP A CA 1
ATOM 1572 C C . ASP A 1 200 ? -9.141 28.396 15.218 1.00 58.25 200 ASP A C 1
ATOM 1574 O O . ASP A 1 200 ? -9.479 27.400 14.564 1.00 58.25 200 ASP A O 1
ATOM 1578 N N . PRO A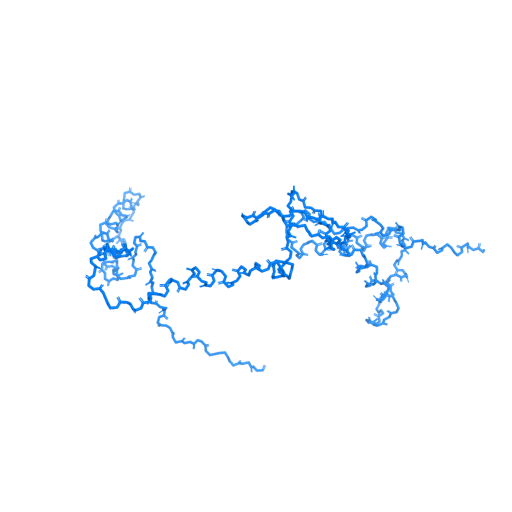 1 201 ? -9.817 29.557 15.137 1.00 58.94 201 PRO A N 1
ATOM 1579 C CA . PRO A 1 201 ? -10.758 29.763 14.059 1.00 58.94 201 PRO A CA 1
ATOM 1580 C C . PRO A 1 201 ? -10.012 29.589 12.725 1.00 58.94 201 PRO A C 1
ATOM 1582 O O . PRO A 1 201 ? -8.848 29.989 12.608 1.00 58.94 201 PRO A O 1
ATOM 1585 N N . PRO A 1 202 ? -10.653 28.988 11.709 1.00 60.97 202 PRO A N 1
ATOM 1586 C CA . PRO A 1 202 ? -10.041 28.830 10.399 1.00 60.97 202 PRO A CA 1
ATOM 1587 C C . PRO A 1 202 ? -9.525 30.180 9.896 1.00 60.97 202 PRO A C 1
ATOM 1589 O O . PRO A 1 202 ? -10.173 31.210 10.093 1.00 60.97 202 PRO A O 1
ATOM 1592 N N . ALA A 1 203 ? -8.352 30.165 9.257 1.00 66.25 203 ALA A N 1
ATOM 1593 C CA . ALA A 1 203 ? -7.722 31.368 8.729 1.00 66.25 203 ALA A CA 1
ATOM 1594 C C . ALA A 1 203 ? -8.739 32.192 7.924 1.00 66.25 203 ALA A C 1
ATOM 1596 O O . ALA A 1 203 ? -9.390 31.670 7.016 1.00 66.25 203 ALA A O 1
ATOM 1597 N N . ASN A 1 204 ? -8.880 33.475 8.264 1.00 69.19 204 ASN A N 1
ATOM 1598 C CA . ASN A 1 204 ? -9.823 34.384 7.617 1.00 69.19 204 ASN A CA 1
ATOM 1599 C C . ASN A 1 204 ? -9.276 34.850 6.259 1.00 69.19 204 ASN A C 1
ATOM 1601 O O . ASN A 1 204 ? -8.897 36.006 6.078 1.00 69.19 204 ASN A O 1
ATOM 1605 N N . ILE A 1 205 ? -9.164 33.909 5.327 1.00 74.62 205 ILE A N 1
ATOM 1606 C CA . ILE A 1 205 ? -8.716 34.136 3.957 1.00 74.62 205 ILE A CA 1
ATOM 1607 C C . ILE A 1 205 ? -9.859 33.815 2.999 1.00 74.62 205 ILE A C 1
ATOM 1609 O O . ILE A 1 205 ? -10.556 32.810 3.153 1.00 74.62 205 ILE A O 1
ATOM 1613 N N . GLU A 1 206 ? -10.069 34.674 2.000 1.00 67.38 206 GLU A N 1
ATOM 1614 C CA . GLU A 1 206 ? -11.045 34.381 0.954 1.00 67.38 206 GLU A CA 1
ATOM 1615 C C . GLU A 1 206 ? -10.645 33.090 0.214 1.00 67.38 206 GLU A C 1
ATOM 1617 O O . GLU A 1 206 ? -9.475 32.932 -0.155 1.00 67.38 206 GLU A O 1
ATOM 1622 N N . PRO A 1 207 ? -11.583 32.152 -0.020 1.00 62.84 207 PRO A N 1
ATOM 1623 C CA . PRO A 1 207 ? -11.280 30.903 -0.704 1.00 62.84 207 PRO A CA 1
ATOM 1624 C C . PRO A 1 207 ? -10.706 31.157 -2.098 1.00 62.84 207 PRO A C 1
ATOM 1626 O O . PRO A 1 207 ? -11.307 31.855 -2.919 1.00 62.84 207 PRO A O 1
ATOM 1629 N N . MET A 1 208 ? -9.562 30.540 -2.389 1.00 69.12 208 MET A N 1
ATOM 1630 C CA . MET A 1 208 ? -8.935 30.625 -3.703 1.00 69.12 208 MET A CA 1
ATOM 1631 C C . MET A 1 208 ? -9.865 30.015 -4.767 1.00 69.12 208 MET A C 1
ATOM 1633 O O . MET A 1 208 ? -10.203 28.833 -4.700 1.00 69.12 208 MET A O 1
ATOM 1637 N N . ARG A 1 209 ? -10.286 30.809 -5.760 1.00 70.88 209 ARG A N 1
ATOM 1638 C CA . ARG A 1 209 ? -11.042 30.316 -6.923 1.00 70.88 209 ARG A CA 1
ATOM 1639 C C . ARG A 1 209 ? -10.069 29.875 -8.010 1.00 70.88 209 ARG A C 1
ATOM 1641 O O . ARG A 1 209 ? -9.312 30.691 -8.525 1.00 70.88 209 ARG A O 1
ATOM 1648 N N . VAL A 1 210 ? -10.106 28.592 -8.359 1.00 63.69 210 VAL A N 1
ATOM 1649 C CA . VAL A 1 210 ? -9.343 28.028 -9.478 1.00 63.69 210 VAL A CA 1
ATOM 1650 C C . VAL A 1 210 ? -10.313 27.753 -10.620 1.00 63.69 210 VAL A C 1
ATOM 1652 O O . VAL A 1 210 ? -11.212 26.928 -10.475 1.00 63.69 210 VAL A O 1
ATOM 1655 N N . GLU A 1 211 ? -10.143 28.442 -11.745 1.00 62.31 211 GLU A N 1
ATOM 1656 C CA . GLU A 1 211 ? -10.829 28.111 -12.996 1.00 62.31 211 GLU A CA 1
ATOM 1657 C C . GLU A 1 211 ? -9.948 27.143 -13.793 1.00 62.31 211 GLU A C 1
ATOM 1659 O O . GLU A 1 211 ? -8.790 27.436 -14.096 1.00 62.31 211 GLU A O 1
ATOM 1664 N N . LEU A 1 212 ? -10.482 25.956 -14.083 1.00 47.12 212 LEU A N 1
ATOM 1665 C CA . LEU A 1 212 ? -9.839 24.978 -14.957 1.00 47.12 212 LEU A CA 1
ATOM 1666 C C . LEU A 1 212 ? -10.193 25.333 -16.407 1.00 47.12 212 LEU A C 1
ATOM 1668 O O . LEU A 1 212 ? -11.372 25.306 -16.762 1.00 47.12 212 LEU A O 1
ATOM 1672 N N . ASN A 1 213 ? -9.179 25.671 -17.208 1.00 56.44 213 ASN A N 1
ATOM 1673 C CA . ASN A 1 213 ? -9.300 25.833 -18.663 1.00 56.44 213 ASN A CA 1
ATOM 1674 C C . ASN A 1 213 ? -9.272 24.483 -19.381 1.00 56.44 213 ASN A C 1
ATOM 1676 O O . ASN A 1 213 ? -8.416 23.646 -19.010 1.00 56.44 213 ASN A O 1
#

Sequence (213 aa):
MMNDYVPDLDKLFDQLKMNMQQSDAEARVAQYFIDFDRVVEEHGLVGVCWAGKAPPNSAHAKMRYRLLMRRLQPETARLNVSVRTTAGPVMLRRLACLVLDADEPEFLLGHRTMQSLGIDVERQMEQLAGGDRIAELDGDGDLPAEPTIDFSTEIAEVHDNLERMLAEAEREADDASWAAELRALGMRFDDVWRIAVGPDPPANIEPMRVELN

Foldseek 3Di:
DPPPDDDPLVVLCPPQAQDPPDPDPVVSVVVSVVVLVVSCVVVVVCVVQPPDPDPCPDPNVVVVCCSSVVRVQFDKDFDFDWDQDPVGIDTDGRDIDGDDPDPDPDDDDDPVNCVVVVRDVVVVVCVVVVPPPPPPDPDPDDDDPDPPPCQDDDLVVLLVVLVVVLVVVVVVDPDSVCSVVSNVVCVVPSVVDGPDDDPDDPPPDDDDDDDDD

pLDDT: mean 76.05, std 14.56, range [39.25, 93.0]